Protein AF-A0A8X8ZNZ4-F1 (afdb_monomer_lite)

Organism: Salvia splendens (NCBI:txid180675)

Sequence (369 aa):
MDKVIDSALKVLMGQHDGSKLGGFNLRLACYLFEPFAKFLCVHLTRKNGFQNFLDKLLGPLLHLLHVLHSIPCDSGDEWKVTIPKWMEEVVAQGLFHPTHIEGFLSLQSSVRYRNSSDNFIKDGKLVNKSYHRHLFDEVEKIVATKNDLAVIGLGQLLHLFVCCVMKQNGISVGSGVPRGSNFSLTTHVSSTLHRSQTMALKVTPSSHNINKYLQTEGELGSALYNVCKTLRSINSVLLSLICDKLYLRTEDTSEGASQIFLRSVHAVLMSLSAKIETSSFGNNEKSNGEVLISLRTELICSINHLLNIEYEVIGDDLESLWMMIFSSATCCYSSMDMPSQPLLSSEILNLSCRLIDVYSDLRQIRDHT

InterPro domains:
  IPR052609 Ribosome Biogenesis Regulator [PTHR15682] (2-365)

Structure (mmCIF, N/CA/C/O backbone):
data_AF-A0A8X8ZNZ4-F1
#
_entry.id   AF-A0A8X8ZNZ4-F1
#
loop_
_atom_site.group_PDB
_atom_site.id
_atom_site.type_symbol
_atom_site.label_atom_id
_atom_site.label_alt_id
_atom_site.label_comp_id
_atom_site.label_asym_id
_atom_site.label_entity_id
_atom_site.label_seq_id
_atom_site.pdbx_PDB_ins_code
_atom_site.Cartn_x
_atom_site.Cartn_y
_atom_site.Cartn_z
_atom_site.occupancy
_atom_site.B_iso_or_equiv
_atom_site.auth_seq_id
_atom_site.auth_comp_id
_atom_site.auth_asym_id
_atom_site.auth_atom_id
_atom_site.pdbx_PDB_model_num
ATOM 1 N N . MET A 1 1 ? -4.739 20.975 15.164 1.00 87.00 1 MET A N 1
ATOM 2 C CA . MET A 1 1 ? -4.096 19.717 14.736 1.00 87.00 1 MET A CA 1
ATOM 3 C C . MET A 1 1 ? -3.733 19.720 13.267 1.00 87.00 1 MET A C 1
ATOM 5 O O . MET A 1 1 ? -2.552 19.606 13.007 1.00 87.00 1 MET A O 1
ATOM 9 N N . ASP A 1 2 ? -4.663 19.941 12.335 1.00 85.88 2 ASP A N 1
ATOM 10 C CA . ASP A 1 2 ? -4.357 20.032 10.890 1.00 85.88 2 ASP A CA 1
ATOM 11 C C . ASP A 1 2 ? -3.113 20.893 10.569 1.00 85.88 2 ASP A C 1
ATOM 13 O O . ASP A 1 2 ? -2.133 20.402 10.023 1.00 85.88 2 ASP A O 1
ATOM 17 N N . LYS A 1 3 ? -3.064 22.135 11.071 1.00 87.75 3 LYS A N 1
ATOM 18 C CA . LYS A 1 3 ? -1.889 23.017 10.913 1.00 87.75 3 LYS A CA 1
ATOM 19 C C . LYS A 1 3 ? -0.585 22.464 11.495 1.00 87.75 3 LYS A C 1
ATOM 21 O O . LYS A 1 3 ? 0.474 22.754 10.962 1.00 87.75 3 LYS A O 1
ATOM 26 N N . VAL A 1 4 ? -0.653 21.684 12.572 1.00 86.50 4 VAL A N 1
ATOM 27 C CA . VAL A 1 4 ? 0.527 21.067 13.203 1.00 86.50 4 VAL A CA 1
ATOM 28 C C . VAL A 1 4 ? 1.051 19.933 12.326 1.00 86.50 4 VAL A C 1
ATOM 30 O O . VAL A 1 4 ? 2.256 19.838 12.121 1.00 86.50 4 VAL A O 1
ATOM 33 N N . ILE A 1 5 ? 0.147 19.121 11.768 1.00 87.69 5 ILE A N 1
ATOM 34 C CA . ILE A 1 5 ? 0.471 18.044 10.824 1.00 87.69 5 ILE A CA 1
ATOM 35 C C . ILE A 1 5 ? 1.088 18.636 9.553 1.00 87.69 5 ILE A C 1
ATOM 37 O O . ILE A 1 5 ? 2.162 18.208 9.146 1.00 87.69 5 ILE A O 1
ATOM 41 N N . ASP A 1 6 ? 0.463 19.668 8.979 1.00 87.50 6 ASP A N 1
ATOM 42 C CA . ASP A 1 6 ? 0.974 20.383 7.802 1.00 87.50 6 ASP A CA 1
ATOM 43 C C . ASP A 1 6 ? 2.357 21.006 8.064 1.00 87.50 6 ASP A C 1
ATOM 45 O O . ASP A 1 6 ? 3.275 20.859 7.261 1.00 87.50 6 ASP A O 1
ATOM 49 N N . SER A 1 7 ? 2.559 21.647 9.221 1.00 85.31 7 SER A N 1
ATOM 50 C CA . SER A 1 7 ? 3.875 22.173 9.601 1.00 85.31 7 SER A CA 1
ATOM 51 C C . SER A 1 7 ? 4.928 21.077 9.776 1.00 85.31 7 SER A C 1
ATOM 53 O O . SER A 1 7 ? 6.057 21.270 9.333 1.00 85.31 7 SER A O 1
ATOM 55 N N . ALA A 1 8 ? 4.588 19.937 10.387 1.00 85.06 8 ALA A N 1
ATOM 56 C CA . ALA A 1 8 ? 5.511 18.812 10.536 1.00 85.06 8 ALA A CA 1
ATOM 57 C C . ALA A 1 8 ? 5.889 18.213 9.174 1.00 85.06 8 ALA A C 1
ATOM 59 O O . ALA A 1 8 ? 7.072 18.034 8.896 1.00 85.06 8 ALA A O 1
ATOM 60 N N . LEU A 1 9 ? 4.906 17.997 8.295 1.00 85.50 9 LEU A N 1
ATOM 61 C CA . LEU A 1 9 ? 5.117 17.529 6.923 1.00 85.50 9 LEU A CA 1
ATOM 62 C C . LEU A 1 9 ? 6.086 18.430 6.154 1.00 85.50 9 LEU A C 1
ATOM 64 O O . LEU A 1 9 ? 7.046 17.940 5.569 1.00 85.50 9 LEU A O 1
ATOM 68 N N . LYS A 1 10 ? 5.891 19.752 6.206 1.00 85.94 10 LYS A N 1
ATOM 69 C CA . LYS A 1 10 ? 6.779 20.714 5.532 1.00 85.94 10 LYS A CA 1
ATOM 70 C C . LYS A 1 10 ? 8.226 20.612 6.008 1.00 85.94 10 LYS A C 1
ATOM 72 O O . LYS A 1 10 ? 9.141 20.725 5.197 1.00 85.94 10 LYS A O 1
ATOM 77 N N . VAL A 1 11 ? 8.441 20.389 7.306 1.00 84.00 11 VAL A N 1
ATOM 78 C CA . VAL A 1 11 ? 9.792 20.191 7.851 1.00 84.00 11 VAL A CA 1
ATOM 79 C C . VAL A 1 11 ? 10.387 18.873 7.362 1.00 84.00 11 VAL A C 1
ATOM 81 O O . VAL A 1 11 ? 11.502 18.879 6.858 1.00 84.00 11 VAL A O 1
ATOM 84 N N . LEU A 1 12 ? 9.640 17.768 7.454 1.00 80.50 12 LEU A N 1
ATOM 85 C CA . LEU A 1 12 ? 10.118 16.432 7.073 1.00 80.50 12 LEU A CA 1
ATOM 86 C C . LEU A 1 12 ? 10.389 16.286 5.573 1.00 80.50 12 LEU A C 1
ATOM 88 O O . LEU A 1 12 ? 11.249 15.511 5.176 1.00 80.50 12 LEU A O 1
ATOM 92 N N . MET A 1 13 ? 9.681 17.044 4.739 1.00 81.94 13 MET A N 1
ATOM 93 C CA . MET A 1 13 ? 9.893 17.082 3.291 1.00 81.94 13 MET A CA 1
ATOM 94 C C . MET A 1 13 ? 10.993 18.071 2.864 1.00 81.94 13 MET A C 1
ATOM 96 O O . MET A 1 13 ? 11.078 18.418 1.687 1.00 81.94 13 MET A O 1
ATOM 100 N N . GLY A 1 14 ? 11.801 18.576 3.802 1.00 71.69 14 GLY A N 1
ATOM 101 C CA . GLY A 1 14 ? 12.945 19.444 3.509 1.00 71.69 14 GLY A CA 1
ATOM 102 C C . GLY A 1 14 ? 12.590 20.884 3.121 1.00 71.69 14 GLY A C 1
ATOM 103 O O . GLY A 1 14 ? 13.474 21.653 2.754 1.00 71.69 14 GLY A O 1
ATOM 104 N N . GLN A 1 15 ? 11.325 21.319 3.234 1.00 61.97 15 GLN A N 1
ATOM 105 C CA . GLN A 1 15 ? 10.938 22.703 2.895 1.00 61.97 15 GLN A CA 1
ATOM 106 C C . GLN A 1 15 ? 11.436 23.737 3.923 1.00 61.97 15 GLN A C 1
ATOM 108 O O . GLN A 1 15 ? 11.407 24.939 3.662 1.00 61.97 15 GLN A O 1
ATOM 113 N N . HIS A 1 16 ? 11.900 23.283 5.092 1.00 57.53 16 HIS A N 1
ATOM 114 C CA . HIS A 1 16 ? 12.418 24.124 6.179 1.00 57.53 16 HIS A CA 1
ATOM 115 C C . HIS A 1 16 ? 13.727 23.591 6.789 1.00 57.53 16 HIS A C 1
ATOM 117 O O . HIS A 1 16 ? 14.026 23.876 7.959 1.00 57.53 16 HIS A O 1
ATOM 123 N N . ASP A 1 17 ? 14.485 22.812 6.012 1.00 53.44 17 ASP A N 1
ATOM 124 C CA . ASP A 1 17 ? 15.638 22.058 6.501 1.00 53.44 17 ASP A CA 1
ATOM 125 C C . ASP A 1 17 ? 16.719 22.962 7.126 1.00 53.44 17 ASP A C 1
ATOM 127 O O . ASP A 1 17 ? 17.027 24.046 6.629 1.00 53.44 17 ASP A O 1
ATOM 131 N N . GLY A 1 18 ? 17.259 22.547 8.276 1.00 59.72 18 GLY A N 1
ATOM 132 C CA . GLY A 1 18 ? 18.361 23.234 8.970 1.00 59.72 18 GLY A CA 1
ATOM 133 C C . GLY A 1 18 ? 18.013 24.501 9.773 1.00 59.72 18 GLY A C 1
ATOM 134 O O . GLY A 1 18 ? 18.890 25.073 10.424 1.00 59.72 18 GLY A O 1
ATOM 135 N N . SER A 1 19 ? 16.754 24.953 9.794 1.00 64.12 19 SER A N 1
ATOM 136 C CA . SER A 1 19 ? 16.352 26.128 10.586 1.00 64.12 19 SER A CA 1
ATOM 137 C C . SER A 1 19 ? 15.983 25.762 12.035 1.00 64.12 19 SER A C 1
ATOM 139 O O . SER A 1 19 ? 15.321 24.756 12.292 1.00 64.12 19 SER A O 1
ATOM 141 N N . LYS A 1 20 ? 16.318 26.621 13.016 1.00 73.06 20 LYS A N 1
ATOM 142 C CA . LYS A 1 20 ? 15.842 26.488 14.418 1.00 73.06 20 LYS A CA 1
ATOM 143 C C . LYS A 1 20 ? 14.311 26.339 14.507 1.00 73.06 20 LYS A C 1
ATOM 145 O O . LYS A 1 20 ? 13.803 25.713 15.435 1.00 73.06 20 LYS A O 1
ATOM 150 N N . LEU A 1 21 ? 13.594 26.894 13.527 1.00 78.50 21 LEU A N 1
ATOM 151 C CA . LEU A 1 21 ? 12.144 26.805 13.380 1.00 78.50 21 LEU A CA 1
ATOM 152 C C . LEU A 1 21 ? 11.670 25.384 13.025 1.00 78.50 21 LEU A C 1
ATOM 154 O O . LEU A 1 21 ? 10.679 24.924 13.585 1.00 78.50 21 LEU A O 1
ATOM 158 N N . GLY A 1 22 ? 12.392 24.664 12.160 1.00 80.19 22 GLY A N 1
ATOM 159 C CA . GLY A 1 22 ? 12.073 23.276 11.813 1.00 80.19 22 GLY A CA 1
ATOM 160 C C . GLY A 1 22 ? 12.147 22.344 13.025 1.00 80.19 22 GLY A C 1
ATOM 161 O O . GLY A 1 22 ? 11.191 21.628 13.325 1.00 80.19 22 GLY A O 1
ATOM 162 N N . GLY A 1 23 ? 13.230 22.445 13.804 1.00 79.69 23 GLY A N 1
ATOM 163 C CA . GLY A 1 23 ? 13.381 21.687 15.050 1.00 79.69 23 GLY A CA 1
ATOM 164 C C . GLY A 1 23 ? 12.320 22.029 16.106 1.00 79.69 23 GLY A C 1
ATOM 165 O O . GLY A 1 23 ? 11.864 21.144 16.830 1.00 79.69 23 GLY A O 1
ATOM 166 N N . PHE A 1 24 ? 11.883 23.292 16.180 1.00 82.69 24 PHE A N 1
ATOM 167 C CA . PHE A 1 24 ? 10.774 23.698 17.049 1.00 82.69 24 PHE A CA 1
ATOM 168 C C . PHE A 1 24 ? 9.444 23.061 16.621 1.00 82.69 24 PHE A C 1
ATOM 170 O O . PHE A 1 24 ? 8.734 22.521 17.467 1.00 82.69 24 PHE A O 1
ATOM 177 N N . ASN A 1 25 ? 9.127 23.066 15.323 1.00 84.12 25 ASN A N 1
ATOM 178 C CA . ASN A 1 25 ? 7.882 22.503 14.797 1.00 84.12 25 ASN A CA 1
ATOM 179 C C . ASN A 1 25 ? 7.769 20.992 15.042 1.00 84.12 25 ASN A C 1
ATOM 181 O O . ASN A 1 25 ? 6.702 20.526 15.440 1.00 84.12 25 ASN A O 1
ATOM 185 N N . LEU A 1 26 ? 8.858 20.232 14.870 1.00 84.06 26 LEU A N 1
ATOM 186 C CA . LEU A 1 26 ? 8.859 18.793 15.169 1.00 84.06 26 LEU A CA 1
ATOM 187 C C . LEU A 1 26 ? 8.648 18.523 16.662 1.00 84.06 26 LEU A C 1
ATOM 189 O O . LEU A 1 26 ? 7.835 17.676 17.020 1.00 84.06 26 LEU A O 1
ATOM 193 N N . ARG A 1 27 ? 9.295 19.291 17.551 1.00 84.62 27 ARG A N 1
ATOM 194 C CA . ARG A 1 27 ? 9.053 19.174 19.001 1.00 84.62 27 ARG A CA 1
ATOM 195 C C . ARG A 1 27 ? 7.623 19.542 19.374 1.00 84.62 27 ARG A C 1
ATOM 197 O O . ARG A 1 27 ? 7.013 18.854 20.185 1.00 84.62 27 ARG A O 1
ATOM 204 N N . LEU A 1 28 ? 7.078 20.606 18.786 1.00 85.56 28 LEU A N 1
ATOM 205 C CA . LEU A 1 28 ? 5.685 20.992 18.994 1.00 85.56 28 LEU A CA 1
ATOM 206 C C . LEU A 1 28 ? 4.740 19.862 18.567 1.00 85.56 28 LEU A C 1
ATOM 208 O O . LEU A 1 28 ? 3.795 19.556 19.290 1.00 85.56 28 LEU A O 1
ATOM 212 N N . ALA A 1 29 ? 5.020 19.208 17.438 1.00 86.88 29 ALA A N 1
ATOM 213 C CA . ALA A 1 29 ? 4.271 18.039 16.997 1.00 86.88 29 ALA A CA 1
ATOM 214 C C . ALA A 1 29 ? 4.361 16.887 18.017 1.00 86.88 29 ALA A C 1
ATOM 216 O O . ALA A 1 29 ? 3.314 16.381 18.425 1.00 86.88 29 ALA A O 1
ATOM 217 N N . CYS A 1 30 ? 5.561 16.550 18.521 1.00 83.81 30 CYS A N 1
ATOM 218 C CA . CYS A 1 30 ? 5.736 15.557 19.595 1.00 83.81 30 CYS A CA 1
ATOM 219 C C . CYS A 1 30 ? 4.840 15.854 20.806 1.00 83.81 30 CYS A C 1
ATOM 221 O O . CYS A 1 30 ? 4.136 14.969 21.287 1.00 83.81 30 CYS A O 1
ATOM 223 N N . TYR A 1 31 ? 4.841 17.104 21.281 1.00 86.94 31 TYR A N 1
ATOM 224 C CA . TYR A 1 31 ? 4.087 17.500 22.472 1.00 86.94 31 TYR A CA 1
ATOM 225 C C . TYR A 1 31 ? 2.574 17.548 22.263 1.00 86.94 31 TYR A C 1
ATOM 227 O O . TYR A 1 31 ? 1.835 17.467 23.240 1.00 86.94 31 TYR A O 1
ATOM 235 N N . LEU A 1 32 ? 2.096 17.709 21.027 1.00 91.44 32 LEU A N 1
ATOM 236 C CA . LEU A 1 32 ? 0.667 17.835 20.739 1.00 91.44 32 LEU A CA 1
ATOM 237 C C . LEU A 1 32 ? 0.006 16.514 20.345 1.00 91.44 32 LEU A C 1
ATOM 239 O O . LEU A 1 32 ? -1.188 16.357 20.605 1.00 91.44 32 LEU A O 1
ATOM 243 N N . PHE A 1 33 ? 0.739 15.560 19.762 1.00 91.31 33 PHE A N 1
ATOM 244 C CA . PHE A 1 33 ? 0.143 14.281 19.367 1.00 91.31 33 PHE A CA 1
ATOM 245 C C . PHE A 1 33 ? -0.305 13.441 20.564 1.00 91.31 33 PHE A C 1
ATOM 247 O O . PHE A 1 33 ? -1.423 12.931 20.544 1.00 91.31 33 PHE A O 1
ATOM 254 N N . GLU A 1 34 ? 0.486 13.361 21.636 1.00 90.62 34 GLU A N 1
ATOM 255 C CA . GLU A 1 34 ? 0.102 12.592 22.828 1.00 90.62 34 GLU A CA 1
ATOM 256 C C . GLU A 1 34 ? -1.182 13.125 23.504 1.00 90.62 34 GLU A C 1
ATOM 258 O O . GLU A 1 34 ? -2.128 12.349 23.685 1.00 90.62 34 GLU A O 1
ATOM 263 N N . PRO A 1 35 ? -1.294 14.421 23.865 1.00 91.19 35 PRO A N 1
ATOM 264 C CA . PRO A 1 35 ? -2.531 14.959 24.428 1.00 91.19 35 PRO A CA 1
ATOM 265 C C . PRO A 1 35 ? -3.717 14.820 23.476 1.00 91.19 35 PRO A C 1
ATOM 267 O O . PRO A 1 35 ? -4.840 14.595 23.927 1.00 91.19 35 PRO A O 1
ATOM 270 N N . PHE A 1 36 ? -3.484 14.932 22.165 1.00 92.06 36 PHE A N 1
ATOM 271 C CA . PHE A 1 36 ? -4.541 14.777 21.175 1.00 92.06 36 PHE A CA 1
ATOM 272 C C . PHE A 1 36 ? -5.047 13.334 21.084 1.00 92.06 36 PHE A C 1
ATOM 274 O O . PHE A 1 36 ? -6.258 13.125 21.072 1.00 92.06 36 PHE A O 1
ATOM 281 N N . ALA A 1 37 ? -4.163 12.336 21.112 1.00 90.06 37 ALA A N 1
ATOM 282 C CA . ALA A 1 37 ? -4.555 10.930 21.183 1.00 90.06 37 ALA A CA 1
ATOM 283 C C . ALA A 1 37 ? -5.404 10.642 22.433 1.00 90.06 37 ALA A C 1
ATOM 285 O O . ALA A 1 37 ? -6.482 10.050 22.338 1.00 90.06 37 ALA A O 1
ATOM 286 N N . LYS A 1 38 ? -4.973 11.146 23.600 1.00 89.56 38 LYS A N 1
ATOM 287 C CA . LYS A 1 38 ? -5.737 11.038 24.856 1.00 89.56 38 LYS A CA 1
ATOM 288 C C . LYS A 1 38 ? -7.101 11.724 24.756 1.00 89.56 38 LYS A C 1
ATOM 290 O O . LYS A 1 38 ? -8.096 11.181 25.227 1.00 89.56 38 LYS A O 1
ATOM 295 N N . PHE A 1 39 ? -7.169 12.890 24.113 1.00 89.62 39 PHE A N 1
ATOM 296 C CA . PHE A 1 39 ? -8.429 13.585 23.849 1.00 89.62 39 PHE A CA 1
ATOM 297 C C . PHE A 1 39 ? -9.372 12.742 22.976 1.00 89.62 39 PHE A C 1
ATOM 299 O O . PHE A 1 39 ? -10.556 12.630 23.299 1.00 89.62 39 PHE A O 1
ATOM 306 N N . LEU A 1 40 ? -8.869 12.130 21.898 1.00 87.50 40 LEU A N 1
ATOM 307 C CA . LEU A 1 40 ? -9.672 11.291 21.000 1.00 87.50 40 LEU A CA 1
ATOM 308 C C . LEU A 1 40 ? -10.241 10.069 21.726 1.00 87.50 40 LEU A C 1
ATOM 310 O O . LEU A 1 40 ? -11.437 9.811 21.605 1.00 87.50 40 LEU A O 1
ATOM 314 N N . CYS A 1 41 ? -9.430 9.407 22.555 1.00 84.12 41 CYS A N 1
ATOM 315 C CA . CYS A 1 41 ? -9.850 8.268 23.377 1.00 84.12 41 CYS A CA 1
ATOM 316 C C . CYS A 1 41 ? -11.096 8.576 24.237 1.00 84.12 41 CYS A C 1
ATOM 318 O O . CYS A 1 41 ? -11.968 7.731 24.410 1.00 84.12 41 CYS A O 1
ATOM 320 N N . VAL A 1 42 ? -11.240 9.812 24.733 1.00 82.38 42 VAL A N 1
ATOM 321 C CA . VAL A 1 42 ? -12.364 10.195 25.610 1.00 82.38 42 VAL A CA 1
ATOM 322 C C . VAL A 1 42 ? -13.526 10.847 24.849 1.00 82.38 42 VAL A C 1
ATOM 324 O O . VAL A 1 42 ? -14.676 10.797 25.293 1.00 82.38 42 VAL A O 1
ATOM 327 N N . HIS A 1 43 ? -13.261 11.518 23.726 1.00 76.81 43 HIS A N 1
ATOM 328 C CA . HIS A 1 43 ? -14.212 12.468 23.137 1.00 76.81 43 HIS A CA 1
ATOM 329 C C . HIS A 1 43 ? -14.651 12.170 21.703 1.00 76.81 43 HIS A C 1
ATOM 331 O O . HIS A 1 43 ? -15.531 12.875 21.201 1.00 76.81 43 HIS A O 1
ATOM 337 N N . LEU A 1 44 ? -14.113 11.137 21.048 1.00 72.69 44 LEU A N 1
ATOM 338 C CA . LEU A 1 44 ? -14.458 10.832 19.655 1.00 72.69 44 LEU A CA 1
ATOM 339 C C . LEU A 1 44 ? -15.935 10.445 19.466 1.00 72.69 44 LEU A C 1
ATOM 341 O O . LEU A 1 44 ? -16.530 10.747 18.432 1.00 72.69 44 LEU A O 1
ATOM 345 N N . THR A 1 45 ? -16.552 9.847 20.486 1.00 67.50 45 THR A N 1
ATOM 346 C CA . THR A 1 45 ? -17.962 9.418 20.482 1.00 67.50 45 THR A CA 1
ATOM 347 C C . THR A 1 45 ? -18.962 10.577 20.600 1.00 67.50 45 THR A C 1
ATOM 349 O O . THR A 1 45 ? -20.175 10.365 20.535 1.00 67.50 45 THR A O 1
ATOM 352 N N . ARG A 1 46 ? -18.490 11.825 20.747 1.00 73.06 46 ARG A N 1
ATOM 353 C CA . ARG A 1 46 ? -19.348 13.019 20.723 1.00 73.06 46 ARG A CA 1
ATOM 354 C C . ARG A 1 46 ? -19.878 13.281 19.311 1.00 73.06 46 ARG A C 1
ATOM 356 O O . ARG A 1 46 ? -19.248 12.944 18.310 1.00 73.06 46 ARG A O 1
ATOM 363 N N . LYS A 1 47 ? -21.044 13.931 19.223 1.00 72.06 47 LYS A N 1
ATOM 364 C CA . LYS A 1 47 ? -21.730 14.228 17.954 1.00 72.06 47 LYS A CA 1
ATOM 365 C C . LYS A 1 47 ? -20.771 14.889 16.950 1.00 72.06 47 LYS A C 1
ATOM 367 O O . LYS A 1 47 ? -20.186 15.927 17.245 1.00 72.06 47 LYS A O 1
ATOM 372 N N . ASN A 1 48 ? -20.639 14.283 15.769 1.00 76.81 48 ASN A N 1
ATOM 373 C CA . ASN A 1 48 ? -19.760 14.688 14.661 1.00 76.81 48 ASN A CA 1
ATOM 374 C C . ASN A 1 48 ? -18.243 14.563 14.913 1.00 76.81 48 ASN A C 1
ATOM 376 O O . ASN A 1 48 ? -17.476 14.976 14.047 1.00 76.81 48 ASN A O 1
ATOM 380 N N . GLY A 1 49 ? -17.780 14.029 16.050 1.00 81.56 49 GLY A N 1
ATOM 381 C CA . GLY A 1 49 ? -16.348 13.911 16.358 1.00 81.56 49 GLY A CA 1
ATOM 382 C C . GLY A 1 49 ? -15.602 13.072 15.321 1.00 81.56 49 GLY A C 1
ATOM 383 O O . GLY A 1 49 ? -14.650 13.547 14.706 1.00 81.56 49 GLY A O 1
ATOM 384 N N . PHE A 1 50 ? -16.114 11.872 15.057 1.00 84.62 50 PHE A N 1
ATOM 385 C CA . PHE A 1 50 ? -15.558 10.968 14.055 1.00 84.62 50 PHE A CA 1
ATOM 386 C C . PHE A 1 50 ? -15.608 11.520 12.623 1.00 84.62 50 PHE A C 1
ATOM 388 O O . PHE A 1 50 ? -14.592 11.536 11.939 1.00 84.62 50 PHE A O 1
ATOM 395 N N . GLN A 1 51 ? -16.754 12.051 12.184 1.00 85.06 51 GLN A N 1
ATOM 396 C CA . GLN A 1 51 ? -16.869 12.625 10.838 1.00 85.06 51 GLN A CA 1
ATOM 397 C C . GLN A 1 51 ? -15.891 13.793 10.639 1.00 85.06 51 GLN A C 1
ATOM 399 O O . GLN A 1 51 ? -15.200 13.858 9.631 1.00 85.06 51 GLN A O 1
ATOM 404 N N . ASN A 1 52 ? -15.761 14.679 11.635 1.00 86.62 52 ASN A N 1
ATOM 405 C CA . ASN A 1 52 ? -14.781 15.764 11.584 1.00 86.62 52 ASN A CA 1
ATOM 406 C C . ASN A 1 52 ? -13.336 15.252 11.545 1.00 86.62 52 ASN A C 1
ATOM 408 O O . ASN A 1 52 ? -12.495 15.899 10.926 1.00 86.62 52 ASN A O 1
ATOM 412 N N . PHE A 1 53 ? -13.037 14.142 12.229 1.00 89.62 53 PHE A N 1
ATOM 413 C CA . PHE A 1 53 ? -11.722 13.510 12.167 1.00 89.62 53 PHE A CA 1
ATOM 414 C C . PHE A 1 53 ? -11.434 13.006 10.749 1.00 89.62 53 PHE A C 1
ATOM 416 O O . PHE A 1 53 ? -10.394 13.347 10.188 1.00 89.62 53 PHE A O 1
ATOM 423 N N . LEU A 1 54 ? -12.373 12.271 10.148 1.00 88.50 54 LEU A N 1
ATOM 424 C CA . LEU A 1 54 ? -12.251 11.777 8.777 1.00 88.50 54 LEU A CA 1
ATOM 425 C C . LEU A 1 54 ? -12.048 12.919 7.778 1.00 88.50 54 LEU A C 1
ATOM 427 O O . LEU A 1 54 ? -11.010 12.980 7.124 1.00 88.50 54 LEU A O 1
ATOM 431 N N . ASP A 1 55 ? -12.988 13.865 7.741 1.00 87.25 55 ASP A N 1
ATOM 432 C CA . ASP A 1 55 ? -13.038 14.918 6.721 1.00 87.25 55 ASP A CA 1
ATOM 433 C C . ASP A 1 55 ? -11.823 15.850 6.742 1.00 87.25 55 ASP A C 1
ATOM 435 O O . ASP A 1 55 ? -11.474 16.442 5.721 1.00 87.25 55 ASP A O 1
ATOM 439 N N . LYS A 1 56 ? -11.221 16.056 7.921 1.00 88.12 56 LYS A N 1
ATOM 440 C CA . LYS A 1 56 ? -10.202 17.097 8.125 1.00 88.12 56 LYS A CA 1
ATOM 441 C C . LYS A 1 56 ? -8.813 16.553 8.400 1.00 88.12 56 LYS A C 1
ATOM 443 O O . LYS A 1 56 ? -7.852 17.279 8.179 1.00 88.12 56 LYS A O 1
ATOM 448 N N . LEU A 1 57 ? -8.693 15.345 8.951 1.00 90.62 57 LEU A N 1
ATOM 449 C CA . LEU A 1 57 ? -7.418 14.847 9.469 1.00 90.62 57 LEU A CA 1
ATOM 450 C C . LEU A 1 57 ? -6.959 13.550 8.811 1.00 90.62 57 LEU A C 1
ATOM 452 O O . LEU A 1 57 ? -5.751 13.352 8.746 1.00 90.62 57 LEU A O 1
ATOM 456 N N . LEU A 1 58 ? -7.851 12.697 8.290 1.00 90.06 58 LEU A N 1
ATOM 457 C CA . LEU A 1 58 ? -7.443 11.387 7.768 1.00 90.06 58 LEU A CA 1
ATOM 458 C C . LEU A 1 58 ? -6.388 11.501 6.660 1.00 90.06 58 LEU A C 1
ATOM 460 O O . LEU A 1 58 ? -5.308 10.936 6.792 1.00 90.06 58 LEU A O 1
ATOM 464 N N . GLY A 1 59 ? -6.659 12.273 5.605 1.00 88.56 59 GLY A N 1
ATOM 465 C CA . GLY A 1 59 ? -5.710 12.459 4.500 1.00 88.56 59 GLY A CA 1
ATOM 466 C C . GLY A 1 59 ? -4.333 12.975 4.955 1.00 88.56 59 GLY A C 1
ATOM 467 O O . GLY A 1 59 ? -3.325 12.324 4.674 1.00 88.56 59 GLY A O 1
ATOM 468 N N . PRO A 1 60 ? -4.261 14.105 5.689 1.00 89.56 60 PRO A N 1
ATOM 469 C CA . PRO A 1 60 ? -3.002 14.617 6.233 1.00 89.56 60 PRO A CA 1
ATOM 470 C C . PRO A 1 60 ? -2.265 13.630 7.149 1.00 89.56 60 PRO A C 1
ATOM 472 O O . PRO A 1 60 ? -1.040 13.537 7.082 1.00 89.56 60 PRO A O 1
ATOM 475 N N . LEU A 1 61 ? -2.991 12.880 7.987 1.00 90.88 61 LEU A N 1
ATOM 476 C CA . LEU A 1 61 ? -2.398 11.884 8.881 1.00 90.88 61 LEU A CA 1
ATOM 477 C C . LEU A 1 61 ? -1.798 10.711 8.102 1.00 90.88 61 LEU A C 1
ATOM 479 O O . LEU A 1 61 ? -0.686 10.309 8.420 1.00 90.88 61 LEU A O 1
ATOM 483 N N . LEU A 1 62 ? -2.486 10.201 7.074 1.00 88.69 62 LEU A N 1
ATOM 484 C CA . LEU A 1 62 ? -1.968 9.124 6.220 1.00 88.69 62 LEU A CA 1
ATOM 485 C C . LEU A 1 62 ? -0.704 9.551 5.471 1.00 88.69 62 LEU A C 1
ATOM 487 O O . LEU A 1 62 ? 0.247 8.781 5.379 1.00 88.69 62 LEU A O 1
ATOM 491 N N . HIS A 1 63 ? -0.666 10.792 4.986 1.00 88.12 63 HIS A N 1
ATOM 492 C CA . HIS A 1 63 ? 0.535 11.340 4.365 1.00 88.12 63 HIS A CA 1
ATOM 493 C C . HIS A 1 63 ? 1.692 11.433 5.374 1.00 88.12 63 HIS A C 1
ATOM 495 O O . HIS A 1 63 ? 2.797 10.971 5.096 1.00 88.12 63 HIS A O 1
ATOM 501 N N . LEU A 1 64 ? 1.449 11.987 6.564 1.00 88.06 64 LEU A N 1
ATOM 502 C CA . LEU A 1 64 ? 2.492 12.104 7.585 1.00 88.06 64 LEU A CA 1
ATOM 503 C C . LEU A 1 64 ? 2.995 10.734 8.052 1.00 88.06 64 LEU A C 1
ATOM 505 O O . LEU A 1 64 ? 4.199 10.559 8.221 1.00 88.06 64 LEU A O 1
ATOM 509 N N . LEU A 1 65 ? 2.098 9.760 8.204 1.00 86.44 65 LEU A N 1
ATOM 510 C CA . LEU A 1 65 ? 2.453 8.381 8.524 1.00 86.44 65 LEU A CA 1
ATOM 511 C C . LEU A 1 65 ? 3.352 7.788 7.430 1.00 86.44 65 LEU A C 1
ATOM 513 O O . LEU A 1 65 ? 4.417 7.254 7.734 1.00 86.44 65 LEU A O 1
ATOM 517 N N . HIS A 1 66 ? 3.006 7.980 6.154 1.00 84.38 66 HIS A N 1
ATOM 518 C CA . HIS A 1 66 ? 3.844 7.524 5.048 1.00 84.38 66 HIS A CA 1
ATOM 519 C C . HIS A 1 66 ? 5.266 8.087 5.146 1.00 84.38 66 HIS A C 1
ATOM 521 O O . HIS A 1 66 ? 6.222 7.314 5.202 1.00 84.38 66 HIS A O 1
ATOM 527 N N . VAL A 1 67 ? 5.391 9.413 5.257 1.00 85.50 67 VAL A N 1
ATOM 528 C CA . VAL A 1 67 ? 6.688 10.103 5.330 1.00 85.50 67 VAL A CA 1
ATOM 529 C C . VAL A 1 67 ? 7.521 9.608 6.510 1.00 85.50 67 VAL A C 1
ATOM 531 O O . VAL A 1 67 ? 8.703 9.322 6.347 1.00 85.50 67 VAL A O 1
ATOM 534 N N . LEU A 1 68 ? 6.915 9.468 7.689 1.00 83.62 68 LEU A N 1
ATOM 535 C CA . LEU A 1 68 ? 7.621 9.066 8.905 1.00 83.62 68 LEU A CA 1
ATOM 536 C C . LEU A 1 68 ? 8.218 7.658 8.819 1.00 83.62 68 LEU A C 1
ATOM 538 O O . LEU A 1 68 ? 9.357 7.463 9.229 1.00 83.62 68 LEU A O 1
ATOM 542 N N . HIS A 1 69 ? 7.486 6.693 8.262 1.00 78.62 69 HIS A N 1
ATOM 543 C CA . HIS A 1 69 ? 7.994 5.325 8.102 1.00 78.62 69 HIS A CA 1
ATOM 544 C C . HIS A 1 69 ? 8.951 5.163 6.913 1.00 78.62 69 HIS A C 1
ATOM 546 O O . HIS A 1 69 ? 9.611 4.133 6.806 1.00 78.62 69 HIS A O 1
ATOM 552 N N . SER A 1 70 ? 9.034 6.144 6.009 1.00 77.25 70 SER A N 1
ATOM 553 C CA . SER A 1 70 ? 10.035 6.155 4.934 1.00 77.25 70 SER A CA 1
ATOM 554 C C . SER A 1 70 ? 11.398 6.691 5.384 1.00 77.25 70 SER A C 1
ATOM 556 O O . SER A 1 70 ? 12.375 6.540 4.654 1.00 77.25 70 SER A O 1
ATOM 558 N N . ILE A 1 71 ? 11.487 7.312 6.564 1.00 76.75 71 ILE A N 1
ATOM 559 C CA . ILE A 1 71 ? 12.741 7.849 7.101 1.00 76.75 71 ILE A CA 1
ATOM 560 C C . ILE A 1 71 ? 13.492 6.737 7.855 1.00 76.75 71 ILE A C 1
ATOM 562 O O . ILE A 1 71 ? 12.936 6.164 8.795 1.00 76.75 71 ILE A O 1
ATOM 566 N N . PRO A 1 72 ? 14.764 6.448 7.514 1.00 66.31 72 PRO A N 1
ATOM 567 C CA . PRO A 1 72 ? 15.581 5.498 8.261 1.00 66.31 72 PRO A CA 1
ATOM 568 C C . PRO A 1 72 ? 15.735 5.907 9.731 1.00 66.31 72 PRO A C 1
ATOM 570 O O . PRO A 1 72 ? 16.017 7.068 10.064 1.00 66.31 72 PRO A O 1
ATOM 573 N N . CYS A 1 73 ? 15.559 4.934 10.625 1.00 62.16 73 CYS A N 1
ATOM 574 C CA . CYS A 1 73 ? 15.732 5.127 12.058 1.00 62.16 73 CYS A CA 1
ATOM 575 C C . CYS A 1 73 ? 17.226 5.156 12.417 1.00 62.16 73 CYS A C 1
ATOM 577 O O . CYS A 1 73 ? 17.779 4.170 12.897 1.00 62.16 73 CYS A O 1
ATOM 579 N N . ASP A 1 74 ? 17.877 6.296 12.202 1.00 63.03 74 ASP A N 1
ATOM 580 C CA . ASP A 1 74 ? 19.238 6.515 12.698 1.00 63.03 74 ASP A CA 1
ATOM 581 C C . ASP A 1 74 ? 19.208 6.901 14.180 1.00 63.03 74 ASP A C 1
ATOM 583 O O . ASP A 1 74 ? 18.361 7.683 14.619 1.00 63.03 74 ASP A O 1
ATOM 587 N N . SER A 1 75 ? 20.165 6.382 14.948 1.00 52.31 75 SER A N 1
ATOM 588 C CA . SER A 1 75 ? 20.219 6.401 16.418 1.00 52.31 75 SER A CA 1
ATOM 589 C C . SER A 1 75 ? 20.411 7.778 17.086 1.00 52.31 75 SER A C 1
ATOM 591 O O . SER A 1 75 ? 20.732 7.837 18.271 1.00 52.31 75 SER A O 1
ATOM 593 N N . GLY A 1 76 ? 20.212 8.889 16.370 1.00 60.16 76 GLY A N 1
ATOM 594 C CA . GLY A 1 76 ? 20.487 10.244 16.868 1.00 60.16 76 GLY A CA 1
ATOM 595 C C . GLY A 1 76 ? 19.273 11.054 17.336 1.00 60.16 76 GLY A C 1
ATOM 596 O O . GLY A 1 76 ? 19.423 11.917 18.197 1.00 60.16 76 GLY A O 1
ATOM 597 N N . ASP A 1 77 ? 18.076 10.788 16.806 1.00 69.56 77 ASP A N 1
ATOM 598 C CA . ASP A 1 77 ? 16.936 11.706 16.927 1.00 69.56 77 ASP A CA 1
ATOM 599 C C . ASP A 1 77 ? 15.732 11.072 17.641 1.00 69.56 77 ASP A C 1
ATOM 601 O O . ASP A 1 77 ? 14.967 10.309 17.054 1.00 69.56 77 ASP A O 1
ATOM 605 N N . GLU A 1 78 ? 15.493 11.453 18.899 1.00 74.62 78 GLU A N 1
ATOM 606 C CA . GLU A 1 78 ? 14.375 10.956 19.728 1.00 74.62 78 GLU A CA 1
ATOM 607 C C . GLU A 1 78 ? 12.991 11.140 19.067 1.00 74.62 78 GLU A C 1
ATOM 609 O O . GLU A 1 78 ? 12.076 10.327 19.248 1.00 74.62 78 GLU A O 1
ATOM 614 N N . TRP A 1 79 ? 12.826 12.187 18.251 1.00 77.62 79 TRP A N 1
ATOM 615 C CA . TRP A 1 79 ? 11.577 12.454 17.536 1.00 77.62 79 TRP A CA 1
ATOM 616 C C . TRP A 1 79 ? 11.276 11.404 16.455 1.00 77.62 79 TRP A C 1
ATOM 618 O O . TRP A 1 79 ? 10.098 11.142 16.207 1.00 77.62 79 TRP A O 1
ATOM 628 N N . LYS A 1 80 ? 12.298 10.755 15.869 1.00 76.38 80 LYS A N 1
ATOM 629 C CA . LYS A 1 80 ? 12.122 9.690 14.864 1.00 76.38 80 LYS A CA 1
ATOM 630 C C . LYS A 1 80 ? 11.442 8.453 15.443 1.00 76.38 80 LYS A C 1
ATOM 632 O O . LYS A 1 80 ? 10.820 7.709 14.703 1.00 76.38 80 LYS A O 1
ATOM 637 N N . VAL A 1 81 ? 11.516 8.250 16.759 1.00 79.88 81 VAL A N 1
ATOM 638 C CA . VAL A 1 81 ? 10.808 7.164 17.460 1.00 79.88 81 VAL A CA 1
ATOM 639 C C . VAL A 1 81 ? 9.502 7.671 18.073 1.00 79.88 81 VAL A C 1
ATOM 641 O O . VAL A 1 81 ? 8.470 7.003 18.028 1.00 79.88 81 VAL A O 1
ATOM 644 N N . THR A 1 82 ? 9.529 8.880 18.635 1.00 83.69 82 THR A N 1
ATOM 645 C CA . THR A 1 82 ? 8.409 9.425 19.412 1.00 83.69 82 THR A CA 1
ATOM 646 C C . THR A 1 82 ? 7.245 9.880 18.535 1.00 83.69 82 THR A C 1
ATOM 648 O O . THR A 1 82 ? 6.092 9.602 18.867 1.00 83.69 82 THR A O 1
ATOM 651 N N . ILE A 1 83 ? 7.515 10.563 17.414 1.00 85.00 83 ILE A N 1
ATOM 652 C CA . ILE A 1 83 ? 6.453 11.062 16.529 1.00 85.00 83 ILE A CA 1
ATOM 653 C C . ILE A 1 83 ? 5.675 9.908 15.889 1.00 85.00 83 ILE A C 1
ATOM 655 O O . ILE A 1 83 ? 4.451 9.941 16.016 1.00 85.00 83 ILE A O 1
ATOM 659 N N . PRO A 1 84 ? 6.305 8.892 15.255 1.00 86.62 84 PRO A N 1
ATOM 660 C CA . PRO A 1 84 ? 5.555 7.792 14.649 1.00 86.62 84 PRO A CA 1
ATOM 661 C C . PRO A 1 84 ? 4.662 7.088 15.665 1.00 86.62 84 PRO A C 1
ATOM 663 O O . PRO A 1 84 ? 3.464 6.973 15.436 1.00 86.62 84 PRO A O 1
ATOM 666 N N . LYS A 1 85 ? 5.195 6.759 16.848 1.00 88.50 85 LYS A N 1
ATOM 667 C CA . LYS A 1 85 ? 4.429 6.123 17.927 1.00 88.50 85 LYS A CA 1
ATOM 668 C C . LYS A 1 85 ? 3.154 6.894 18.283 1.00 88.50 85 LYS A C 1
ATOM 670 O O . LYS A 1 85 ? 2.080 6.309 18.392 1.00 88.50 85 LYS A O 1
ATOM 675 N N . TRP A 1 86 ? 3.255 8.205 18.504 1.00 89.38 86 TRP A N 1
ATOM 676 C CA . TRP A 1 86 ? 2.081 9.000 18.874 1.00 89.38 86 TRP A CA 1
ATOM 677 C C . TRP A 1 86 ? 1.148 9.267 17.697 1.00 89.38 86 TRP A C 1
ATOM 679 O O . TRP A 1 86 ? -0.058 9.375 17.895 1.00 89.38 86 TRP A O 1
ATOM 689 N N . MET A 1 87 ? 1.680 9.344 16.482 1.00 88.94 87 MET A N 1
ATOM 690 C CA . MET A 1 87 ? 0.885 9.438 15.261 1.00 88.94 87 MET A CA 1
ATOM 691 C C . MET A 1 87 ? 0.037 8.189 15.037 1.00 88.94 87 MET A C 1
ATOM 693 O O . MET A 1 87 ? -1.165 8.303 14.800 1.00 88.94 87 MET A O 1
ATOM 697 N N . GLU A 1 88 ? 0.639 7.010 15.174 1.00 90.75 88 GLU A N 1
ATOM 698 C CA . GLU A 1 88 ? -0.062 5.729 15.154 1.00 90.75 88 GLU A CA 1
ATOM 699 C C . GLU A 1 88 ? -1.170 5.694 16.210 1.00 90.75 88 GLU A C 1
ATOM 701 O O . GLU A 1 88 ? -2.297 5.310 15.906 1.00 90.75 88 GLU A O 1
ATOM 706 N N . GLU A 1 89 ? -0.892 6.173 17.426 1.00 90.50 89 GLU A N 1
ATOM 707 C CA . GLU A 1 89 ? -1.886 6.249 18.499 1.00 90.50 89 GLU A CA 1
ATOM 708 C C . GLU A 1 89 ? -3.027 7.232 18.171 1.00 90.50 89 GLU A C 1
ATOM 710 O O . GLU A 1 89 ? -4.192 6.924 18.410 1.00 90.50 89 GLU A O 1
ATOM 715 N N . VAL A 1 90 ? -2.744 8.394 17.568 1.00 91.56 90 VAL A N 1
ATOM 716 C CA . VAL A 1 90 ? -3.780 9.340 17.106 1.00 91.56 90 VAL A CA 1
ATOM 717 C C . VAL A 1 90 ? -4.695 8.688 16.070 1.00 91.56 90 VAL A C 1
ATOM 719 O O . VAL A 1 90 ? -5.916 8.831 16.155 1.00 91.56 90 VAL A O 1
ATOM 722 N N . VAL A 1 91 ? -4.125 7.967 15.101 1.00 90.44 91 VAL A N 1
ATOM 723 C CA . VAL A 1 91 ? -4.891 7.256 14.069 1.00 90.44 91 VAL A CA 1
ATOM 724 C C . VAL A 1 91 ? -5.694 6.112 14.691 1.00 90.44 91 VAL A C 1
ATOM 726 O O . VAL A 1 91 ? -6.888 5.992 14.423 1.00 90.44 91 VAL A O 1
ATOM 729 N N . ALA A 1 92 ? -5.086 5.320 15.576 1.00 88.88 92 ALA A N 1
ATOM 730 C CA . ALA A 1 92 ? -5.738 4.219 16.277 1.00 88.88 92 ALA A CA 1
ATOM 731 C C . ALA A 1 92 ? -6.932 4.696 17.114 1.00 88.88 92 ALA A C 1
ATOM 733 O O . ALA A 1 92 ? -8.032 4.163 16.979 1.00 88.88 92 ALA A O 1
ATOM 734 N N . GLN A 1 93 ? -6.750 5.741 17.923 1.00 87.44 93 GLN A N 1
ATOM 735 C CA . GLN A 1 93 ? -7.821 6.299 18.748 1.00 87.44 93 GLN A CA 1
ATOM 736 C C . GLN A 1 93 ? -8.889 7.002 17.910 1.00 87.44 93 GLN A C 1
ATOM 738 O O . GLN A 1 93 ? -10.066 6.936 18.252 1.00 87.44 93 GLN A O 1
ATOM 743 N N . GLY A 1 94 ? -8.495 7.659 16.814 1.00 87.19 94 GLY A N 1
ATOM 744 C CA . GLY A 1 94 ? -9.392 8.384 15.913 1.00 87.19 94 GLY A CA 1
ATOM 745 C C . GLY A 1 94 ? -10.210 7.499 14.970 1.00 87.19 94 GLY A C 1
ATOM 746 O O . GLY A 1 94 ? -11.287 7.911 14.546 1.00 87.19 94 GLY A O 1
ATOM 747 N N . LEU A 1 95 ? -9.723 6.298 14.636 1.00 86.81 95 LEU A N 1
ATOM 748 C CA . LEU A 1 95 ? -10.355 5.404 13.659 1.00 86.81 95 LEU A CA 1
ATOM 749 C C . LEU A 1 95 ? -10.792 4.068 14.242 1.00 86.81 95 LEU A C 1
ATOM 751 O O . LEU A 1 95 ? -11.858 3.586 13.889 1.00 86.81 95 LEU A O 1
ATOM 755 N N . PHE A 1 96 ? -10.026 3.464 15.138 1.00 84.62 96 PHE A N 1
ATOM 756 C CA . PHE A 1 96 ? -10.230 2.077 15.562 1.00 84.62 96 PHE A CA 1
ATOM 757 C C . PHE A 1 96 ? -10.618 1.966 17.034 1.00 84.62 96 PHE A C 1
ATOM 759 O O . PHE A 1 96 ? -10.294 0.985 17.705 1.00 84.62 96 PHE A O 1
ATOM 766 N N . HIS A 1 97 ? -11.361 2.961 17.527 1.00 79.12 97 HIS A N 1
ATOM 767 C CA . HIS A 1 97 ? -11.857 2.975 18.896 1.00 79.12 97 HIS A CA 1
ATOM 768 C C . HIS A 1 97 ? -12.600 1.660 19.228 1.00 79.12 97 HIS A C 1
ATOM 770 O O . HIS A 1 97 ? -13.459 1.239 18.439 1.00 79.12 97 HIS A O 1
ATOM 776 N N . PRO A 1 98 ? -12.342 1.022 20.391 1.00 72.38 98 PRO A N 1
ATOM 777 C CA . PRO A 1 98 ? -12.913 -0.285 20.739 1.00 72.38 98 PRO A CA 1
ATOM 778 C C . PRO A 1 98 ? -14.435 -0.382 20.606 1.00 72.38 98 PRO A C 1
ATOM 780 O O . PRO A 1 98 ? -14.962 -1.384 20.138 1.00 72.38 98 PRO A O 1
ATOM 783 N N . THR A 1 99 ? -15.155 0.699 20.913 1.00 72.75 99 THR A N 1
ATOM 784 C CA . THR A 1 99 ? -16.623 0.772 20.769 1.00 72.75 99 THR A CA 1
ATOM 785 C C . THR A 1 99 ? -17.124 0.556 19.336 1.00 72.75 99 THR A C 1
ATOM 787 O O . THR A 1 99 ? -18.282 0.192 19.143 1.00 72.75 99 THR A O 1
ATOM 790 N N . HIS A 1 100 ? -16.295 0.809 18.321 1.00 75.56 100 HIS A N 1
ATOM 791 C CA . HIS A 1 100 ? -16.703 0.775 16.914 1.00 75.56 100 HIS A CA 1
ATOM 792 C C . HIS A 1 100 ? -15.922 -0.234 16.071 1.00 75.56 100 HIS A C 1
ATOM 794 O O . HIS A 1 100 ? -16.367 -0.539 14.961 1.00 75.56 100 HIS A O 1
ATOM 800 N N . ILE A 1 101 ? -14.813 -0.788 16.582 1.00 74.69 101 ILE A N 1
ATOM 801 C CA . ILE A 1 101 ? -13.965 -1.706 15.810 1.00 74.69 101 ILE A CA 1
ATOM 802 C C . ILE A 1 101 ? -14.733 -2.963 15.361 1.00 74.69 101 ILE A C 1
ATOM 804 O O . ILE A 1 101 ? -14.563 -3.442 14.242 1.00 74.69 101 ILE A O 1
ATOM 808 N N . GLU A 1 102 ? -15.657 -3.448 16.196 1.00 68.50 102 GLU A N 1
ATOM 809 C CA . GLU A 1 102 ? -16.478 -4.632 15.910 1.00 68.50 102 GLU A CA 1
ATOM 810 C C . GLU A 1 102 ? -17.392 -4.417 14.689 1.00 68.50 102 GLU A C 1
ATOM 812 O O . GLU A 1 102 ? -17.742 -5.352 13.964 1.00 68.50 102 GLU A O 1
ATOM 817 N N . GLY A 1 103 ? -17.733 -3.158 14.397 1.00 68.94 103 GLY A N 1
ATOM 818 C CA . GLY A 1 103 ? -18.461 -2.775 13.192 1.00 68.94 103 GLY A CA 1
ATOM 819 C C . GLY A 1 103 ? -17.673 -3.028 11.905 1.00 68.94 103 GLY A C 1
ATOM 820 O O . GLY A 1 103 ? -18.280 -3.317 10.880 1.00 68.94 103 GLY A O 1
ATOM 821 N N . PHE A 1 104 ? -16.341 -2.943 11.946 1.00 71.31 104 PHE A N 1
ATOM 822 C CA . PHE A 1 104 ? -15.481 -3.292 10.810 1.00 71.31 104 PHE A CA 1
ATOM 823 C C . PHE A 1 104 ? -15.417 -4.802 10.629 1.00 71.31 104 PHE A C 1
ATOM 825 O O . PHE A 1 104 ? -15.503 -5.318 9.520 1.00 71.31 104 PHE A O 1
ATOM 832 N N . LEU A 1 105 ? -15.326 -5.522 11.739 1.00 65.50 105 LEU A N 1
ATOM 833 C CA . LEU A 1 105 ? -15.210 -6.964 11.710 1.00 65.50 105 LEU A CA 1
ATOM 834 C C . LEU A 1 105 ? -16.532 -7.612 11.235 1.00 65.50 105 LEU A C 1
ATOM 836 O O . LEU A 1 105 ? -16.534 -8.542 10.431 1.00 65.50 105 LEU A O 1
ATOM 840 N N . SER A 1 106 ? -17.693 -7.109 11.655 1.00 61.59 106 SER A N 1
ATOM 841 C CA . SER A 1 106 ? -19.022 -7.669 11.316 1.00 61.59 106 SER A CA 1
ATOM 842 C C . SER A 1 106 ? -19.469 -7.521 9.860 1.00 61.59 106 SER A C 1
ATOM 844 O O . SER A 1 106 ? -20.547 -7.993 9.495 1.00 61.59 106 SER A O 1
ATOM 846 N N . LEU A 1 107 ? -18.636 -6.946 8.996 1.00 60.41 107 LEU A N 1
ATOM 847 C CA . LEU A 1 107 ? -18.928 -6.796 7.579 1.00 60.41 107 LEU A CA 1
ATOM 848 C C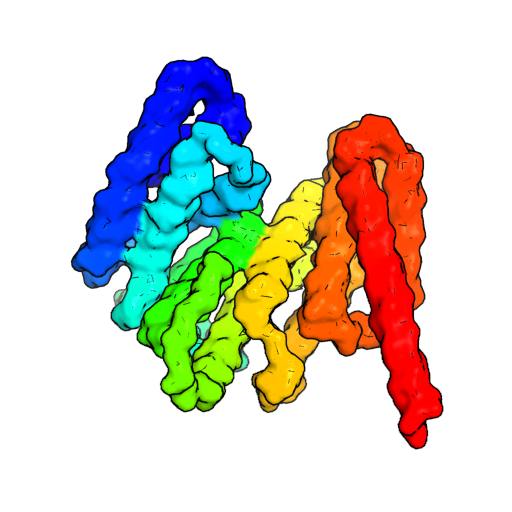 . LEU A 1 107 ? -18.838 -8.139 6.827 1.00 60.41 107 LEU A C 1
ATOM 850 O O . LEU A 1 107 ? -17.763 -8.540 6.378 1.00 60.41 107 LEU A O 1
ATOM 854 N N . GLN A 1 108 ? -19.983 -8.784 6.576 1.00 49.38 108 GLN A N 1
ATOM 855 C CA . GLN A 1 108 ? -20.083 -9.876 5.592 1.00 49.38 108 GLN A CA 1
ATOM 856 C C . GLN A 1 108 ? -19.695 -9.401 4.172 1.00 49.38 108 GLN A C 1
ATOM 858 O O . GLN A 1 108 ? -19.646 -8.200 3.884 1.00 49.38 108 GLN A O 1
ATOM 863 N N . SER A 1 109 ? -19.319 -10.341 3.301 1.00 45.91 109 SER A N 1
ATOM 864 C CA . SER A 1 109 ? -18.821 -10.105 1.938 1.00 45.91 109 SER A CA 1
ATOM 865 C C . SER A 1 109 ? -19.731 -9.177 1.108 1.00 45.91 109 SER A C 1
ATOM 867 O O . SER A 1 109 ? -20.955 -9.163 1.226 1.00 45.91 109 SER A O 1
ATOM 869 N N . SER A 1 110 ? -19.095 -8.354 0.271 1.00 42.50 110 SER A N 1
ATOM 870 C CA . SER A 1 110 ? -19.649 -7.189 -0.444 1.00 42.50 110 SER A CA 1
ATOM 871 C C . SER A 1 110 ? -20.822 -7.477 -1.406 1.00 42.50 110 SER A C 1
ATOM 873 O O . SER A 1 110 ? -21.477 -6.550 -1.883 1.00 42.50 110 SER A O 1
ATOM 875 N N . VAL A 1 111 ? -21.170 -8.742 -1.666 1.00 36.91 111 VAL A N 1
ATOM 876 C CA . VAL A 1 111 ? -22.196 -9.100 -2.666 1.00 36.91 111 VAL A CA 1
ATOM 877 C C . VAL A 1 111 ? -23.576 -8.513 -2.327 1.00 36.91 111 VAL A C 1
ATOM 879 O O . VAL A 1 111 ? -24.328 -8.152 -3.226 1.00 36.91 111 VAL A O 1
ATOM 882 N N . ARG A 1 112 ? -23.900 -8.309 -1.042 1.00 33.78 112 ARG A N 1
ATOM 883 C CA . ARG A 1 112 ? -25.154 -7.636 -0.638 1.00 33.78 112 ARG A CA 1
ATOM 884 C C . ARG A 1 112 ? -25.052 -6.112 -0.517 1.00 33.78 112 ARG A C 1
ATOM 886 O O . ARG A 1 112 ? -26.080 -5.458 -0.378 1.00 33.78 112 ARG A O 1
ATOM 893 N N . TYR A 1 113 ? -23.848 -5.544 -0.562 1.00 42.34 113 TYR A N 1
ATOM 894 C CA . TYR A 1 113 ? -23.621 -4.107 -0.373 1.00 42.34 113 TYR A CA 1
ATOM 895 C C . TYR A 1 113 ? -23.759 -3.310 -1.671 1.00 42.34 113 TYR A C 1
ATOM 897 O O . TYR A 1 113 ? -24.269 -2.194 -1.643 1.00 42.34 113 TYR A O 1
ATOM 905 N N . ARG A 1 114 ? -23.392 -3.897 -2.817 1.00 37.62 114 ARG A N 1
ATOM 906 C CA . ARG A 1 114 ? -23.526 -3.240 -4.130 1.00 37.62 114 ARG A CA 1
ATOM 907 C C . ARG A 1 114 ? -24.982 -3.068 -4.580 1.00 37.62 114 ARG A C 1
ATOM 909 O O . ARG A 1 114 ? -25.280 -2.159 -5.339 1.00 37.62 114 ARG A O 1
ATOM 916 N N . ASN A 1 115 ? -25.884 -3.904 -4.063 1.00 33.72 115 ASN A N 1
ATOM 917 C CA . ASN A 1 115 ? -27.297 -3.915 -4.449 1.00 33.72 115 ASN A CA 1
ATOM 918 C C . ASN A 1 115 ? -28.202 -3.144 -3.471 1.00 33.72 115 ASN A C 1
ATOM 920 O O . ASN A 1 115 ? -29.397 -3.019 -3.725 1.00 33.72 115 ASN A O 1
ATOM 924 N N . SER A 1 116 ? -27.678 -2.633 -2.346 1.00 36.25 116 SER A N 1
ATOM 925 C CA . SER A 1 116 ? -28.503 -1.888 -1.381 1.00 36.25 116 SER A CA 1
ATOM 926 C C . SER A 1 116 ? -28.625 -0.397 -1.703 1.00 36.25 116 SER A C 1
ATOM 928 O O . SER A 1 116 ? -29.372 0.299 -1.021 1.00 36.25 116 SER A O 1
ATOM 930 N N . SER A 1 117 ? -27.881 0.112 -2.689 1.00 39.47 117 SER A N 1
ATOM 931 C CA . SER A 1 117 ? -27.970 1.508 -3.130 1.00 39.47 117 SER A CA 1
ATOM 932 C C . SER A 1 117 ? -29.100 1.763 -4.125 1.00 39.47 117 SER A C 1
ATOM 934 O O . SER A 1 117 ? -29.379 2.925 -4.392 1.00 39.47 117 SER A O 1
ATOM 936 N N . ASP A 1 118 ? -29.766 0.724 -4.639 1.00 36.72 118 ASP A N 1
ATOM 937 C CA . ASP A 1 118 ? -30.646 0.893 -5.801 1.00 36.72 118 ASP A CA 1
ATOM 938 C C . ASP A 1 118 ? -32.146 0.836 -5.518 1.00 36.72 118 ASP A C 1
ATOM 940 O O . ASP A 1 118 ? -32.927 1.019 -6.439 1.00 36.72 118 ASP A O 1
ATOM 944 N N . ASN A 1 119 ? -32.597 0.630 -4.274 1.00 38.72 119 ASN A N 1
ATOM 945 C CA . ASN A 1 119 ? -34.041 0.568 -4.010 1.00 38.72 119 ASN A CA 1
ATOM 946 C C . ASN A 1 119 ? -34.465 0.936 -2.581 1.00 38.72 119 ASN A C 1
ATOM 948 O O . ASN A 1 119 ? -35.256 0.220 -1.978 1.00 38.72 119 ASN A O 1
ATOM 952 N N . PHE A 1 120 ? -34.017 2.069 -2.030 1.00 35.47 120 PHE A N 1
ATOM 953 C CA . PHE A 1 120 ? -34.734 2.666 -0.894 1.00 35.47 120 PHE A CA 1
ATOM 954 C C . PHE A 1 120 ? -34.899 4.185 -1.016 1.00 35.47 120 PHE A C 1
ATOM 956 O O . PHE A 1 120 ? -34.056 4.969 -0.601 1.00 35.47 120 PHE A O 1
ATOM 963 N N . ILE A 1 121 ? -36.049 4.531 -1.602 1.00 34.75 121 ILE A N 1
ATOM 964 C CA . ILE A 1 121 ? -37.023 5.540 -1.163 1.00 34.75 121 ILE A CA 1
ATOM 965 C C . ILE A 1 121 ? -36.498 6.969 -0.951 1.00 34.75 121 ILE A C 1
ATOM 967 O O . ILE A 1 121 ? -35.780 7.292 -0.009 1.00 34.75 121 ILE A O 1
ATOM 971 N N . LYS A 1 122 ? -37.025 7.853 -1.808 1.00 37.44 122 LYS A N 1
ATOM 972 C CA . LYS A 1 122 ? -37.211 9.286 -1.569 1.00 37.44 122 LYS A CA 1
ATOM 973 C C . LYS A 1 122 ? -37.908 9.503 -0.220 1.00 37.44 122 LYS A C 1
ATOM 975 O O . LYS A 1 122 ? -39.126 9.519 -0.180 1.00 37.44 122 LYS A O 1
ATOM 980 N N . ASP A 1 123 ? -37.152 9.686 0.854 1.00 30.97 123 ASP A N 1
ATOM 981 C CA . ASP A 1 123 ? -37.623 10.401 2.038 1.00 30.97 123 ASP A CA 1
ATOM 982 C C . ASP A 1 123 ? -36.434 11.007 2.787 1.00 30.97 123 ASP A C 1
ATOM 984 O O . ASP A 1 123 ? -35.494 10.326 3.192 1.00 30.97 123 ASP A O 1
ATOM 988 N N . GLY A 1 124 ? -36.468 12.332 2.935 1.00 31.83 124 GLY A N 1
ATOM 989 C CA . GLY A 1 124 ? -35.395 13.182 3.452 1.00 31.83 124 GLY A CA 1
ATOM 990 C C . GLY A 1 124 ? -35.131 13.061 4.955 1.00 31.83 124 GLY A C 1
ATOM 991 O O . GLY A 1 124 ? -35.099 14.070 5.656 1.00 31.83 124 GLY A O 1
ATOM 992 N N . LYS A 1 125 ? -34.897 11.850 5.465 1.00 32.41 125 LYS A N 1
ATOM 993 C CA . LYS A 1 125 ? -34.245 11.636 6.763 1.00 32.41 125 LYS A CA 1
ATOM 994 C C . LYS A 1 125 ? -32.823 11.155 6.517 1.00 32.41 125 LYS A C 1
ATOM 996 O O . LYS A 1 125 ? -32.624 10.088 5.949 1.00 32.41 125 LYS A O 1
ATOM 1001 N N . LEU A 1 126 ? -31.847 11.950 6.966 1.00 37.28 126 LEU A N 1
ATOM 1002 C CA . LEU A 1 126 ? -30.428 11.594 7.016 1.00 37.28 126 LEU A CA 1
ATOM 1003 C C . LEU A 1 126 ? -30.288 10.187 7.622 1.00 37.28 126 LEU A C 1
ATOM 1005 O O . LEU A 1 126 ? -30.415 10.008 8.835 1.00 37.28 126 LEU A O 1
ATOM 1009 N N . VAL A 1 127 ? -30.073 9.179 6.779 1.00 35.78 127 VAL A N 1
ATOM 1010 C CA . VAL A 1 127 ? -29.761 7.827 7.233 1.00 35.78 127 VAL A CA 1
ATOM 1011 C C . VAL A 1 127 ? -28.419 7.928 7.944 1.00 35.78 127 VAL A C 1
ATOM 1013 O O . VAL A 1 127 ? -27.411 8.272 7.329 1.00 35.78 127 VAL A O 1
ATOM 1016 N N . ASN A 1 128 ? -28.417 7.697 9.255 1.00 47.03 128 ASN A N 1
ATOM 1017 C CA . ASN A 1 128 ? -27.213 7.734 10.075 1.00 47.03 128 ASN A CA 1
ATOM 1018 C C . ASN A 1 128 ? -26.297 6.595 9.591 1.00 47.03 128 ASN A C 1
ATOM 1020 O O . ASN A 1 128 ? -26.553 5.424 9.882 1.00 47.03 128 ASN A O 1
ATOM 1024 N N . LYS A 1 129 ? -25.306 6.912 8.748 1.00 58.53 129 LYS A N 1
ATOM 1025 C CA . LYS A 1 129 ? -24.367 5.922 8.208 1.00 58.53 129 LYS A CA 1
ATOM 1026 C C . LYS A 1 129 ? -23.567 5.325 9.373 1.00 58.53 129 LYS A C 1
ATOM 1028 O O . LYS A 1 129 ? -23.241 6.001 10.347 1.00 58.53 129 LYS A O 1
ATOM 1033 N N . SER A 1 130 ? -23.271 4.030 9.295 1.00 70.94 130 SER A N 1
ATOM 1034 C CA . SER A 1 130 ? -22.420 3.373 10.286 1.00 70.94 130 SER A CA 1
ATOM 1035 C C . SER A 1 130 ? -20.987 3.905 10.201 1.00 70.94 130 SER A C 1
ATOM 1037 O O . SER A 1 130 ? -20.505 4.285 9.136 1.00 70.94 130 SER A O 1
ATOM 1039 N N . TYR A 1 131 ? -20.287 3.893 11.332 1.00 75.88 131 TYR A N 1
ATOM 1040 C CA . TYR A 1 131 ? -18.920 4.396 11.482 1.00 75.88 131 TYR A CA 1
ATOM 1041 C C . TYR A 1 131 ? -17.950 3.867 10.400 1.00 75.88 131 TYR A C 1
ATOM 1043 O O . TYR A 1 131 ? -17.250 4.630 9.744 1.00 75.88 131 TYR A O 1
ATOM 1051 N N . HIS A 1 132 ? -17.967 2.564 10.121 1.00 76.19 132 HIS A N 1
ATOM 1052 C CA . HIS A 1 132 ? -17.113 1.964 9.090 1.00 76.19 132 HIS A CA 1
ATOM 1053 C C . HIS A 1 132 ? -17.453 2.422 7.660 1.00 76.19 132 HIS A C 1
ATOM 1055 O O . HIS A 1 132 ? -16.550 2.534 6.838 1.00 76.19 132 HIS A O 1
ATOM 1061 N N . ARG A 1 133 ? -18.727 2.727 7.356 1.00 75.75 133 ARG A N 1
ATOM 1062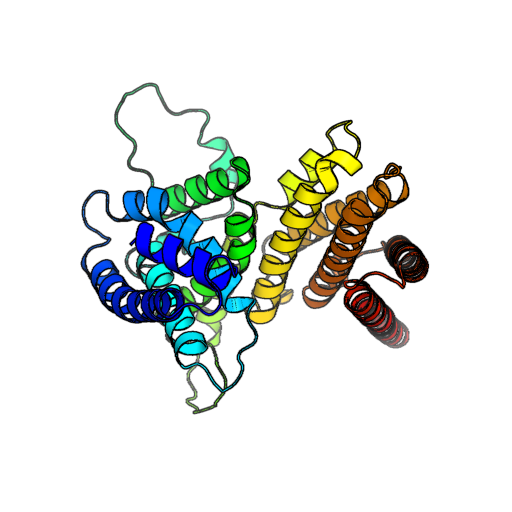 C CA . ARG A 1 133 ? -19.129 3.235 6.030 1.00 75.75 133 ARG A CA 1
ATOM 1063 C C . ARG A 1 133 ? -18.554 4.619 5.781 1.00 75.75 133 ARG A C 1
ATOM 1065 O O . ARG A 1 133 ? -18.041 4.866 4.705 1.00 75.75 133 ARG A O 1
ATOM 1072 N N . HIS A 1 134 ? -18.580 5.483 6.792 1.00 80.31 134 HIS A N 1
ATOM 1073 C CA . HIS A 1 134 ? -17.959 6.800 6.692 1.00 80.31 134 HIS A CA 1
ATOM 1074 C C . HIS A 1 134 ? -16.447 6.713 6.440 1.00 80.31 134 HIS A C 1
ATOM 1076 O O . HIS A 1 134 ? -15.937 7.474 5.624 1.00 80.31 134 HIS A O 1
ATOM 1082 N N . LEU A 1 135 ? -15.737 5.772 7.082 1.00 83.31 135 LEU A N 1
ATOM 1083 C CA . LEU A 1 135 ? -14.314 5.560 6.791 1.00 83.31 135 LEU A CA 1
ATOM 1084 C C . LEU A 1 135 ? -14.102 5.109 5.343 1.00 83.31 135 LEU A C 1
ATOM 1086 O O . LEU A 1 135 ? -13.232 5.645 4.668 1.00 83.31 135 LEU A O 1
ATOM 1090 N N . PHE A 1 136 ? -14.882 4.138 4.865 1.00 80.31 136 PHE A N 1
ATOM 1091 C CA . PHE A 1 136 ? -14.754 3.650 3.492 1.00 80.31 136 PHE A CA 1
ATOM 1092 C C . PHE A 1 136 ? -15.079 4.718 2.452 1.00 80.31 136 PHE A C 1
ATOM 1094 O O . PHE A 1 136 ? -14.307 4.870 1.512 1.00 80.31 136 PHE A O 1
ATOM 1101 N N . ASP A 1 137 ? -16.147 5.492 2.657 1.00 79.44 137 ASP A N 1
ATOM 1102 C CA . ASP A 1 137 ? -16.498 6.620 1.792 1.00 79.44 137 ASP A CA 1
ATOM 1103 C C . ASP A 1 137 ? -15.343 7.637 1.731 1.00 79.44 137 ASP A C 1
ATOM 1105 O O . ASP A 1 137 ? -15.010 8.145 0.661 1.00 79.44 137 ASP A O 1
ATOM 1109 N N . GLU A 1 138 ? -14.696 7.925 2.869 1.00 83.31 138 GLU A N 1
ATOM 1110 C CA . GLU A 1 138 ? -13.576 8.868 2.902 1.00 83.31 138 GLU A CA 1
ATOM 1111 C C . GLU A 1 138 ? -12.305 8.284 2.266 1.00 83.31 138 GLU A C 1
ATOM 1113 O O . GLU A 1 138 ? -11.605 8.999 1.554 1.00 83.31 138 GLU A O 1
ATOM 1118 N N . VAL A 1 139 ? -12.018 6.989 2.442 1.00 79.75 139 VAL A N 1
ATOM 1119 C CA . VAL A 1 139 ? -10.916 6.307 1.736 1.00 79.75 139 VAL A CA 1
ATOM 1120 C C . VAL A 1 139 ? -11.159 6.315 0.226 1.00 79.75 139 VAL A C 1
ATOM 1122 O O . VAL A 1 139 ? -10.258 6.665 -0.537 1.00 79.75 139 VAL A O 1
ATOM 1125 N N . GLU A 1 140 ? -12.376 6.006 -0.221 1.00 74.38 140 GLU A N 1
ATOM 1126 C CA . GLU A 1 140 ? -12.759 6.060 -1.634 1.00 74.38 140 GLU A CA 1
ATOM 1127 C C . GLU A 1 140 ? -12.630 7.483 -2.189 1.00 74.38 140 GLU A C 1
ATOM 1129 O O . GLU A 1 140 ? -12.109 7.683 -3.287 1.00 74.38 140 GLU A O 1
ATOM 1134 N N . LYS A 1 141 ? -13.003 8.497 -1.404 1.00 81.50 141 LYS A N 1
ATOM 1135 C CA . LYS A 1 141 ? -12.808 9.905 -1.757 1.00 81.50 141 LYS A CA 1
ATOM 1136 C C . LYS A 1 141 ? -11.333 10.295 -1.829 1.00 81.50 141 LYS A C 1
ATOM 1138 O O . LYS A 1 141 ? -10.947 10.968 -2.783 1.00 81.50 141 LYS A O 1
ATOM 1143 N N . ILE A 1 142 ? -10.491 9.882 -0.882 1.00 78.00 142 ILE A N 1
ATOM 1144 C CA . ILE A 1 142 ? -9.033 10.120 -0.906 1.00 78.00 142 ILE A CA 1
ATOM 1145 C C . ILE A 1 142 ? -8.421 9.556 -2.193 1.00 78.00 142 ILE A C 1
ATOM 1147 O O . ILE A 1 142 ? -7.613 10.211 -2.855 1.00 78.00 142 ILE A O 1
ATOM 1151 N N . VAL A 1 143 ? -8.872 8.369 -2.585 1.00 70.25 143 VAL A N 1
ATOM 1152 C CA . VAL A 1 143 ? -8.456 7.690 -3.811 1.00 70.25 143 VAL A CA 1
ATOM 1153 C C . VAL A 1 143 ? -8.964 8.424 -5.053 1.00 70.25 143 VAL A C 1
ATOM 1155 O O . VAL A 1 143 ? -8.188 8.704 -5.965 1.00 70.25 143 VAL A O 1
ATOM 1158 N N . ALA A 1 144 ? -10.247 8.788 -5.090 1.00 69.56 144 ALA A N 1
ATOM 1159 C CA . ALA A 1 144 ? -10.866 9.474 -6.223 1.00 69.56 144 ALA A CA 1
ATOM 1160 C C . ALA A 1 144 ? -10.303 10.888 -6.441 1.00 69.56 144 ALA A C 1
ATOM 1162 O O . ALA A 1 144 ? -10.135 11.325 -7.580 1.00 69.56 144 ALA A O 1
ATOM 1163 N N . THR A 1 145 ? -9.977 11.593 -5.353 1.00 74.06 145 THR A N 1
ATOM 1164 C CA . THR A 1 145 ? -9.364 12.932 -5.372 1.00 74.06 145 THR A CA 1
ATOM 1165 C C . THR A 1 145 ? -7.872 12.910 -5.698 1.00 74.06 145 THR A C 1
ATOM 1167 O O . THR A 1 145 ? -7.275 13.978 -5.816 1.00 74.06 145 THR A O 1
ATOM 1170 N N . LYS A 1 146 ? -7.276 11.721 -5.886 1.00 66.75 146 LYS A N 1
ATOM 1171 C CA . LYS A 1 146 ? -5.847 11.535 -6.177 1.00 66.75 146 LYS A CA 1
ATOM 1172 C C . LYS A 1 146 ? -4.953 12.229 -5.148 1.00 66.75 146 LYS A C 1
ATOM 1174 O O . LYS A 1 146 ? -3.966 12.877 -5.491 1.00 66.75 146 LYS A O 1
ATOM 1179 N N . ASN A 1 147 ? -5.303 12.127 -3.863 1.00 73.69 147 ASN A N 1
ATOM 1180 C CA . ASN A 1 147 ? -4.400 12.560 -2.800 1.00 73.69 147 ASN A CA 1
ATOM 1181 C C . ASN A 1 147 ? -3.285 11.519 -2.648 1.00 73.69 147 ASN A C 1
ATOM 1183 O O . ASN A 1 147 ? -3.300 10.669 -1.758 1.00 73.69 147 ASN A O 1
ATOM 1187 N N . ASP A 1 148 ? -2.344 11.565 -3.584 1.00 71.75 148 ASP A N 1
ATOM 1188 C CA . ASP A 1 148 ? -1.426 10.467 -3.861 1.00 71.75 148 ASP A CA 1
ATOM 1189 C C . ASP A 1 148 ? -0.595 10.049 -2.646 1.00 71.75 148 ASP A C 1
ATOM 1191 O O . ASP A 1 148 ? -0.323 8.870 -2.449 1.00 71.75 148 ASP A O 1
ATOM 1195 N N . LEU A 1 149 ? -0.215 11.010 -1.806 1.00 75.00 149 LEU A N 1
ATOM 1196 C CA . LEU A 1 149 ? 0.611 10.755 -0.629 1.00 75.00 149 LEU A CA 1
ATOM 1197 C C . LEU A 1 149 ? -0.197 10.110 0.507 1.00 75.00 149 LEU A C 1
ATOM 1199 O O . LEU A 1 149 ? 0.333 9.285 1.245 1.00 75.00 149 LEU A O 1
ATOM 1203 N N . ALA A 1 150 ? -1.492 10.419 0.610 1.00 79.12 150 ALA A N 1
ATOM 1204 C CA . ALA A 1 150 ? -2.395 9.747 1.542 1.00 79.12 150 ALA A CA 1
ATOM 1205 C C . ALA A 1 150 ? -2.734 8.318 1.085 1.00 79.12 150 ALA A C 1
ATOM 1207 O O . ALA A 1 150 ? -2.864 7.421 1.915 1.00 79.12 150 ALA A O 1
ATOM 1208 N N . VAL A 1 151 ? -2.835 8.088 -0.229 1.00 76.44 151 VAL A N 1
ATOM 1209 C CA . VAL A 1 151 ? -3.118 6.763 -0.808 1.00 76.44 151 VAL A CA 1
ATOM 1210 C C . VAL A 1 151 ? -1.974 5.774 -0.542 1.00 76.44 151 VAL A C 1
ATOM 1212 O O . VAL A 1 151 ? -2.228 4.591 -0.310 1.00 76.44 151 VAL A O 1
ATOM 1215 N N . ILE A 1 152 ? -0.719 6.234 -0.508 1.00 72.12 152 ILE A N 1
ATOM 1216 C CA . ILE A 1 152 ? 0.424 5.377 -0.148 1.00 72.12 152 ILE A CA 1
ATOM 1217 C C . ILE A 1 152 ? 0.359 4.957 1.331 1.00 72.12 152 ILE A C 1
ATOM 1219 O O . ILE A 1 152 ? 0.675 3.817 1.655 1.00 72.12 152 ILE A O 1
ATOM 1223 N N . GLY A 1 153 ? -0.141 5.821 2.220 1.00 78.81 153 GLY A N 1
ATOM 1224 C CA . GLY A 1 153 ? -0.315 5.511 3.645 1.00 78.81 153 GLY A CA 1
ATOM 1225 C C . GLY A 1 153 ? -1.396 4.463 3.961 1.00 78.81 153 GLY A C 1
ATOM 1226 O O . GLY A 1 153 ? -1.561 4.085 5.121 1.00 78.81 153 GLY A O 1
ATOM 1227 N N . LEU A 1 154 ? -2.144 3.963 2.967 1.00 81.25 154 LEU A N 1
ATOM 1228 C CA . LEU A 1 154 ? -3.211 2.979 3.192 1.00 81.25 154 LEU A CA 1
ATOM 1229 C C . LEU A 1 154 ? -2.700 1.624 3.700 1.00 81.25 154 LEU A C 1
ATOM 1231 O O . LEU A 1 154 ? -3.404 0.983 4.479 1.00 81.25 154 LEU A O 1
ATOM 1235 N N . GLY A 1 155 ? -1.489 1.193 3.325 1.00 76.06 155 GLY A N 1
ATOM 1236 C CA . GLY A 1 155 ? -0.905 -0.025 3.901 1.00 76.06 155 GLY A CA 1
ATOM 1237 C C . GLY A 1 155 ? -0.652 0.128 5.402 1.00 76.06 155 GLY A C 1
ATOM 1238 O O . GLY A 1 155 ? -1.029 -0.725 6.199 1.00 76.06 155 GLY A O 1
ATOM 1239 N N . GLN A 1 156 ? -0.149 1.285 5.831 1.00 82.94 156 GLN A N 1
ATOM 1240 C CA . GLN A 1 156 ? 0.054 1.574 7.255 1.00 82.94 156 GLN A CA 1
ATOM 1241 C C . GLN A 1 156 ? -1.268 1.687 8.017 1.00 82.94 156 GLN A C 1
ATOM 1243 O O . GLN A 1 156 ? -1.362 1.255 9.163 1.00 82.94 156 GLN A O 1
ATOM 1248 N N . LEU A 1 157 ? -2.316 2.219 7.380 1.00 85.62 157 LEU A N 1
ATOM 1249 C CA . LEU A 1 157 ? -3.662 2.209 7.947 1.00 85.62 157 LEU A CA 1
ATOM 1250 C C . LEU A 1 157 ? -4.165 0.779 8.185 1.00 85.62 157 LEU A C 1
ATOM 1252 O O . LEU A 1 157 ? -4.745 0.502 9.236 1.00 85.62 157 LEU A O 1
ATOM 1256 N N . LEU A 1 158 ? -3.933 -0.122 7.226 1.00 81.88 158 LEU A N 1
ATOM 1257 C CA . LEU A 1 158 ? -4.265 -1.537 7.364 1.00 81.88 158 LEU A CA 1
ATOM 1258 C C . LEU A 1 158 ? -3.462 -2.193 8.495 1.00 81.88 158 LEU A C 1
ATOM 1260 O O . LEU A 1 158 ? -4.048 -2.865 9.343 1.00 81.88 158 LEU A O 1
ATOM 1264 N N . HIS A 1 159 ? -2.155 -1.945 8.550 1.00 82.94 159 HIS A N 1
ATOM 1265 C CA . HIS A 1 159 ? -1.296 -2.420 9.633 1.00 82.94 159 HIS A CA 1
ATOM 1266 C C . HIS A 1 159 ? -1.813 -1.971 11.007 1.00 82.94 159 HIS A C 1
ATOM 1268 O O . HIS A 1 159 ? -1.984 -2.772 11.930 1.00 82.94 159 HIS A O 1
ATOM 1274 N N . LEU A 1 160 ? -2.168 -0.689 11.134 1.00 85.50 160 LEU A N 1
ATOM 1275 C CA . LEU A 1 160 ? -2.723 -0.137 12.366 1.00 85.50 160 LEU A CA 1
ATOM 1276 C C . LEU A 1 160 ? -4.065 -0.754 12.742 1.00 85.50 160 LEU A C 1
ATOM 1278 O O . LEU A 1 160 ? -4.292 -1.034 13.921 1.00 85.50 160 LEU A O 1
ATOM 1282 N N . PHE A 1 161 ? -4.939 -0.996 11.765 1.00 83.94 161 PHE A N 1
ATOM 1283 C CA . PHE A 1 161 ? -6.198 -1.696 11.998 1.00 83.94 161 PHE A CA 1
ATOM 1284 C C . PHE A 1 161 ? -5.950 -3.069 12.628 1.00 83.94 161 PHE A C 1
ATOM 1286 O O . PHE A 1 161 ? -6.536 -3.387 13.665 1.00 83.94 161 PHE A O 1
ATOM 1293 N N . VAL A 1 162 ? -5.034 -3.852 12.057 1.00 77.88 162 VAL A N 1
ATOM 1294 C CA . VAL A 1 162 ? -4.693 -5.189 12.558 1.00 77.88 162 VAL A CA 1
ATOM 1295 C C . VAL A 1 162 ? -4.111 -5.116 13.960 1.00 77.88 162 VAL A C 1
ATOM 1297 O O . VAL A 1 162 ? -4.583 -5.823 14.850 1.00 77.88 162 VAL A O 1
ATOM 1300 N N . CYS A 1 163 ? -3.152 -4.221 14.193 1.00 81.62 163 CYS A N 1
ATOM 1301 C CA . CYS A 1 163 ? -2.584 -3.991 15.516 1.00 81.62 163 CYS A CA 1
ATOM 1302 C C . CYS A 1 163 ? -3.665 -3.662 16.558 1.00 81.62 163 CYS A C 1
ATOM 1304 O O . CYS A 1 163 ? -3.630 -4.189 17.671 1.00 81.62 163 CYS A O 1
ATOM 1306 N N . CYS A 1 164 ? -4.653 -2.834 16.208 1.00 82.19 164 CYS A N 1
ATOM 1307 C CA . CYS A 1 164 ? -5.764 -2.496 17.101 1.00 82.19 164 CYS A CA 1
ATOM 1308 C C . CYS A 1 164 ? -6.661 -3.703 17.398 1.00 82.19 164 CYS A C 1
ATOM 1310 O O . CYS A 1 164 ? -7.019 -3.930 18.554 1.00 82.19 164 CYS A O 1
ATOM 1312 N N . VAL A 1 165 ? -6.997 -4.491 16.376 1.00 75.38 165 VAL A N 1
ATOM 1313 C CA . VAL A 1 165 ? -7.810 -5.705 16.519 1.00 75.38 165 VAL A CA 1
ATOM 1314 C C . VAL A 1 165 ? -7.102 -6.745 17.398 1.00 75.38 165 VAL A C 1
ATOM 1316 O O . VAL A 1 165 ? -7.704 -7.293 18.320 1.00 75.38 165 VAL A O 1
ATOM 1319 N N . MET A 1 166 ? -5.806 -6.976 17.174 1.00 74.94 166 MET A N 1
ATOM 1320 C CA . MET A 1 166 ? -5.018 -7.940 17.951 1.00 74.94 166 MET A CA 1
ATOM 1321 C C . MET A 1 166 ? -4.861 -7.509 19.414 1.00 74.94 166 MET A C 1
ATOM 1323 O O . MET A 1 166 ? -5.048 -8.329 20.316 1.00 74.94 166 MET A O 1
ATOM 1327 N N . LYS A 1 167 ? -4.618 -6.211 19.666 1.00 78.44 167 LYS A N 1
ATOM 1328 C CA . LYS A 1 167 ? -4.559 -5.642 21.025 1.00 78.44 167 LYS A CA 1
ATOM 1329 C C . LYS A 1 167 ? -5.864 -5.849 21.798 1.00 78.44 167 LYS A C 1
ATOM 1331 O O . LYS A 1 167 ? -5.814 -6.186 22.978 1.00 78.44 167 LYS A O 1
ATOM 1336 N N . GLN A 1 168 ? -7.022 -5.678 21.157 1.00 70.31 168 GLN A N 1
ATOM 1337 C CA . GLN A 1 168 ? -8.322 -5.878 21.816 1.00 70.31 168 GLN A CA 1
ATOM 1338 C C . GLN A 1 168 ? -8.589 -7.336 22.193 1.00 70.31 168 GLN A C 1
ATOM 1340 O O . GLN A 1 168 ? -9.241 -7.598 23.200 1.00 70.31 168 GLN A O 1
ATOM 1345 N N . ASN A 1 169 ? -8.019 -8.274 21.442 1.00 63.38 169 ASN A N 1
ATOM 1346 C CA . ASN A 1 169 ? -8.144 -9.704 21.705 1.00 63.38 169 ASN A CA 1
ATOM 1347 C C . ASN A 1 169 ? -7.065 -10.251 22.659 1.00 63.38 169 ASN A C 1
ATOM 1349 O O . ASN A 1 169 ? -6.978 -11.462 22.847 1.00 63.38 169 ASN A O 1
ATOM 1353 N N . GLY A 1 170 ? -6.235 -9.386 23.258 1.00 57.69 170 GLY A N 1
ATOM 1354 C CA . GLY A 1 170 ? -5.166 -9.794 24.178 1.00 57.69 170 GLY A CA 1
ATOM 1355 C C . GLY A 1 170 ? -3.981 -10.490 23.498 1.00 57.69 170 GLY A C 1
ATOM 1356 O O . GLY A 1 170 ? -3.187 -11.146 24.171 1.00 57.69 170 GLY A O 1
ATOM 1357 N N . ILE A 1 171 ? -3.848 -10.359 22.174 1.00 52.19 171 ILE A N 1
ATOM 1358 C CA . ILE A 1 171 ? -2.773 -10.966 21.384 1.00 52.19 171 ILE A CA 1
ATOM 1359 C C . ILE A 1 171 ? -1.636 -9.946 21.259 1.00 52.19 171 ILE A C 1
ATOM 1361 O O . ILE A 1 171 ? -1.815 -8.859 20.707 1.00 52.19 171 ILE A O 1
ATOM 1365 N N . SER A 1 172 ? -0.451 -10.291 21.768 1.00 40.34 172 SER A N 1
ATOM 1366 C CA . SER A 1 172 ? 0.750 -9.470 21.589 1.00 40.34 172 SER A CA 1
ATOM 1367 C C . SER A 1 172 ? 1.241 -9.585 20.145 1.00 40.34 172 SER A C 1
ATOM 1369 O O . SER A 1 172 ? 1.745 -10.633 19.738 1.00 40.34 172 SER A O 1
ATOM 1371 N N . VAL A 1 173 ? 1.095 -8.512 19.364 1.00 43.06 173 VAL A N 1
ATOM 1372 C CA . VAL A 1 173 ? 1.781 -8.365 18.074 1.00 43.06 173 VAL A CA 1
ATOM 1373 C C . VAL A 1 173 ? 3.231 -8.026 18.395 1.00 43.06 173 VAL A C 1
ATOM 1375 O O . VAL A 1 173 ? 3.532 -6.954 18.919 1.00 43.06 173 VAL A O 1
ATOM 1378 N N . GLY A 1 174 ? 4.124 -8.989 18.180 1.00 36.94 174 GLY A N 1
ATOM 1379 C CA . GLY A 1 174 ? 5.529 -8.851 18.529 1.00 36.94 174 GLY A CA 1
ATOM 1380 C C . GLY A 1 174 ? 6.218 -7.745 17.731 1.00 36.94 174 GLY A C 1
ATOM 1381 O O . GLY A 1 174 ? 6.590 -7.958 16.585 1.00 36.94 174 GLY A O 1
ATOM 1382 N N . SER A 1 175 ? 6.497 -6.615 18.381 1.00 37.44 175 SER A N 1
ATOM 1383 C CA . SER A 1 175 ? 7.804 -5.966 18.242 1.00 37.44 175 SER A CA 1
ATOM 1384 C C . SER A 1 175 ? 8.751 -6.744 19.156 1.00 37.44 175 SER A C 1
ATOM 1386 O O . SER A 1 175 ? 8.467 -6.877 20.345 1.00 37.44 175 SER A O 1
ATOM 1388 N N . GLY A 1 176 ? 9.801 -7.348 18.598 1.00 33.97 176 GLY A N 1
ATOM 1389 C CA . GLY A 1 176 ? 10.587 -8.407 19.238 1.00 33.97 176 GLY A CA 1
ATOM 1390 C C . GLY A 1 176 ? 10.952 -8.175 20.713 1.00 33.97 176 GLY A C 1
ATOM 1391 O O . GLY A 1 176 ? 11.544 -7.158 21.048 1.00 33.97 176 GLY A O 1
ATOM 1392 N N . VAL A 1 177 ? 10.575 -9.142 21.563 1.00 26.11 177 VAL A N 1
ATOM 1393 C CA . VAL A 1 177 ? 11.314 -9.804 22.668 1.00 26.11 177 VAL A CA 1
ATOM 1394 C C . VAL A 1 177 ? 10.321 -10.789 23.330 1.00 26.11 177 VAL A C 1
ATOM 1396 O O . VAL A 1 177 ? 9.205 -10.387 23.665 1.00 26.11 177 VAL A O 1
ATOM 1399 N N . PRO A 1 178 ? 10.662 -12.080 23.526 1.00 31.45 178 PRO A N 1
ATOM 1400 C CA . PRO A 1 178 ? 9.716 -13.064 24.043 1.00 31.45 178 PRO A CA 1
ATOM 1401 C C . PRO A 1 178 ? 9.656 -13.035 25.575 1.00 31.45 178 PRO A C 1
ATOM 1403 O O . PRO A 1 178 ? 10.670 -13.196 26.255 1.00 31.45 178 PRO A O 1
ATOM 1406 N N . ARG A 1 179 ? 8.449 -12.938 26.140 1.00 29.22 179 ARG A N 1
ATOM 1407 C CA . ARG A 1 179 ? 8.191 -13.422 27.501 1.00 29.22 179 ARG A CA 1
ATOM 1408 C C . ARG A 1 179 ? 6.887 -14.203 27.513 1.00 29.22 179 ARG A C 1
ATOM 1410 O O . ARG A 1 179 ? 5.833 -13.682 27.164 1.00 29.22 179 ARG A O 1
ATOM 1417 N N . GLY A 1 180 ? 7.025 -15.492 27.808 1.00 30.47 180 GLY A N 1
ATOM 1418 C CA . GLY A 1 180 ? 6.001 -16.495 27.578 1.00 30.47 180 GLY A CA 1
ATOM 1419 C C . GLY A 1 180 ? 4.771 -16.360 28.464 1.00 30.47 180 GLY A C 1
ATOM 1420 O O . GLY A 1 180 ? 4.831 -15.876 29.589 1.00 30.47 180 GLY A O 1
ATOM 1421 N N . SER A 1 181 ? 3.668 -16.893 27.958 1.00 25.88 181 SER A N 1
ATOM 1422 C CA . SER A 1 181 ? 2.721 -17.661 28.758 1.00 25.88 181 SER A CA 1
ATOM 1423 C C . SER A 1 181 ? 1.911 -18.551 27.816 1.00 25.88 181 SER A C 1
ATOM 1425 O O . SER A 1 181 ? 1.480 -18.123 26.747 1.00 25.88 181 SER A O 1
ATOM 1427 N N . ASN A 1 182 ? 1.778 -19.819 28.196 1.00 35.19 182 ASN A N 1
ATOM 1428 C CA . ASN A 1 182 ? 0.962 -20.799 27.497 1.00 35.19 182 ASN A CA 1
ATOM 1429 C C . ASN A 1 182 ? -0.507 -20.502 27.804 1.00 35.19 182 ASN A C 1
ATOM 1431 O O . ASN A 1 182 ? -0.925 -20.652 28.950 1.00 35.19 182 ASN A O 1
ATOM 1435 N N . PHE A 1 183 ? -1.287 -20.119 26.797 1.00 30.23 183 PHE A N 1
ATOM 1436 C CA . PHE A 1 183 ? -2.744 -20.167 26.869 1.00 30.23 183 PHE A CA 1
ATOM 1437 C C . PHE A 1 183 ? -3.312 -20.589 25.511 1.00 30.23 183 PHE A C 1
ATOM 1439 O O . PHE A 1 183 ? -2.777 -20.254 24.455 1.00 30.23 183 PHE A O 1
ATOM 1446 N N . SER A 1 184 ? -4.374 -21.383 25.547 1.00 34.47 184 SER A N 1
ATOM 1447 C CA . SER A 1 184 ? -5.089 -21.926 24.392 1.00 34.47 184 SER A CA 1
ATOM 1448 C C . SER A 1 184 ? -5.731 -20.802 23.559 1.00 34.47 184 SER A C 1
ATOM 1450 O O . SER A 1 184 ? -6.827 -20.349 23.885 1.00 34.47 184 SER A O 1
ATOM 1452 N N . LEU A 1 185 ? -5.043 -20.334 22.511 1.00 37.44 185 LEU A N 1
ATOM 1453 C CA . LEU A 1 185 ? -5.415 -19.157 21.701 1.00 37.44 185 LEU A CA 1
ATOM 1454 C C . LEU A 1 185 ? -5.877 -19.469 20.262 1.00 37.44 185 LEU A C 1
ATOM 1456 O O . LEU A 1 185 ? -6.212 -18.553 19.517 1.00 37.44 185 LEU A O 1
ATOM 1460 N N . THR A 1 186 ? -5.902 -20.727 19.826 1.00 37.72 186 THR A N 1
ATOM 1461 C CA . THR A 1 186 ? -5.935 -21.048 18.386 1.00 37.72 186 THR A CA 1
ATOM 1462 C C . THR A 1 186 ? -7.244 -20.688 17.670 1.00 37.72 186 THR A C 1
ATOM 1464 O O . THR A 1 186 ? -7.196 -20.237 16.532 1.00 37.72 186 THR A O 1
ATOM 1467 N N . THR A 1 187 ? -8.411 -20.795 18.313 1.00 39.06 187 THR A N 1
ATOM 1468 C CA . THR A 1 187 ? -9.699 -20.634 17.605 1.00 39.06 187 THR A CA 1
ATOM 1469 C C . THR A 1 187 ? -10.115 -19.171 17.380 1.00 39.06 187 THR A C 1
ATOM 1471 O O . THR A 1 187 ? -10.614 -18.832 16.310 1.00 39.06 187 THR A O 1
ATOM 1474 N N . HIS A 1 188 ? -9.895 -18.282 18.359 1.00 44.53 188 HIS A N 1
ATOM 1475 C CA . HIS A 1 188 ? -10.280 -16.862 18.254 1.00 44.53 188 HIS A CA 1
ATOM 1476 C C . HIS A 1 188 ? -9.328 -16.044 17.370 1.00 44.53 188 HIS A C 1
ATOM 1478 O O . HIS A 1 188 ? -9.749 -15.064 16.747 1.00 44.53 188 HIS A O 1
ATOM 1484 N N . VAL A 1 189 ? -8.054 -16.442 17.299 1.00 47.59 189 VAL A N 1
ATOM 1485 C CA . VAL A 1 189 ? -7.045 -15.797 16.448 1.00 47.59 189 VAL A CA 1
ATOM 1486 C C . VAL A 1 189 ? -7.394 -16.020 14.975 1.00 47.59 189 VAL A C 1
ATOM 1488 O O . VAL A 1 189 ? -7.527 -15.039 14.249 1.00 47.59 189 VAL A O 1
ATOM 1491 N N . SER A 1 190 ? -7.661 -17.266 14.561 1.00 47.91 190 SER A N 1
ATOM 1492 C CA . SER A 1 190 ? -8.020 -17.600 13.172 1.00 47.91 190 SER A CA 1
ATOM 1493 C C . SER A 1 190 ? -9.316 -16.930 12.711 1.00 47.91 190 SER A C 1
ATOM 1495 O O . SER A 1 190 ? -9.358 -16.347 11.631 1.00 47.91 190 SER A O 1
ATOM 1497 N N . SER A 1 191 ? -10.369 -16.895 13.540 1.00 51.97 191 SER A N 1
ATOM 1498 C CA . SER A 1 191 ? -11.619 -16.216 13.156 1.00 51.97 191 SER A CA 1
ATOM 1499 C C . SER A 1 191 ? -11.454 -14.702 12.994 1.00 51.97 191 SER A C 1
ATOM 1501 O O . SER A 1 191 ? -12.143 -14.080 12.189 1.00 51.97 191 SER A O 1
ATOM 1503 N N . THR A 1 192 ? -10.558 -14.095 13.774 1.00 53.56 192 THR A N 1
ATOM 1504 C CA . THR A 1 192 ? -10.287 -12.654 13.729 1.00 53.56 192 THR A CA 1
ATOM 1505 C C . THR A 1 192 ? -9.376 -12.304 12.555 1.00 53.56 192 THR A C 1
ATOM 1507 O O . THR A 1 192 ? -9.624 -11.324 11.856 1.00 53.56 192 THR A O 1
ATOM 1510 N N . LEU A 1 193 ? -8.367 -13.134 12.295 1.00 52.41 193 LEU A N 1
ATOM 1511 C CA . LEU A 1 193 ? -7.456 -13.003 11.165 1.00 52.41 193 LEU A CA 1
ATOM 1512 C C . LEU A 1 193 ? -8.202 -13.137 9.830 1.00 52.41 193 LEU A C 1
ATOM 1514 O O . LEU A 1 193 ? -8.055 -12.269 8.973 1.00 52.41 193 LEU A O 1
ATOM 1518 N N . HIS A 1 194 ? -9.109 -14.112 9.715 1.00 54.16 194 HIS A N 1
ATOM 1519 C CA . HIS A 1 194 ? -10.020 -14.277 8.574 1.00 54.16 194 HIS A CA 1
ATOM 1520 C C . HIS A 1 194 ? -10.911 -13.038 8.329 1.00 54.16 194 HIS A C 1
ATOM 1522 O O . HIS A 1 194 ? -11.271 -12.673 7.203 1.00 54.16 194 HIS A O 1
ATOM 1528 N N . ARG A 1 195 ? -11.278 -12.337 9.402 1.00 53.59 195 ARG A N 1
ATOM 1529 C CA . ARG A 1 195 ? -12.115 -11.128 9.365 1.00 53.59 195 ARG A CA 1
ATOM 1530 C C . ARG A 1 195 ? -11.304 -9.897 8.944 1.00 53.59 195 ARG A C 1
ATOM 1532 O O . ARG A 1 195 ? -11.788 -9.093 8.149 1.00 53.59 195 ARG A O 1
ATOM 1539 N N . SER A 1 196 ? -10.054 -9.798 9.398 1.00 51.31 196 SER A N 1
ATOM 1540 C CA . SER A 1 196 ? -9.082 -8.776 8.983 1.00 51.31 196 SER A CA 1
ATOM 1541 C C . SER A 1 196 ? -8.618 -8.953 7.533 1.00 51.31 196 SER A C 1
ATOM 1543 O O . SER A 1 196 ? -8.548 -7.969 6.800 1.00 51.31 196 SER A O 1
ATOM 1545 N N . GLN A 1 197 ? -8.411 -10.198 7.092 1.00 53.34 197 GLN A N 1
ATOM 1546 C CA . GLN A 1 197 ? -8.195 -10.602 5.696 1.00 53.34 197 GLN A CA 1
ATOM 1547 C C . GLN A 1 197 ? -9.278 -10.011 4.782 1.00 53.34 197 GLN A C 1
ATOM 1549 O O . GLN A 1 197 ? -8.996 -9.223 3.878 1.00 53.34 197 GLN A O 1
ATOM 1554 N N . THR A 1 198 ? -10.545 -10.294 5.100 1.00 51.25 198 THR A N 1
ATOM 1555 C CA . THR A 1 198 ? -11.716 -9.813 4.345 1.00 51.25 198 THR A CA 1
ATOM 1556 C C . THR A 1 198 ? -11.791 -8.276 4.274 1.00 51.25 198 THR A C 1
ATOM 1558 O O . THR A 1 198 ? -12.350 -7.721 3.327 1.00 51.25 198 THR A O 1
ATOM 1561 N N . MET A 1 199 ? -11.243 -7.569 5.267 1.00 48.97 199 MET A N 1
ATOM 1562 C CA . MET A 1 199 ? -11.243 -6.105 5.349 1.00 48.97 199 MET A CA 1
ATOM 1563 C C . MET A 1 199 ? -10.089 -5.457 4.586 1.00 48.97 199 MET A C 1
ATOM 1565 O O . MET A 1 199 ? -10.326 -4.471 3.890 1.00 48.97 199 MET A O 1
ATOM 1569 N N . ALA A 1 200 ? -8.883 -6.028 4.643 1.00 48.94 200 ALA A N 1
ATOM 1570 C CA . ALA A 1 200 ? -7.747 -5.613 3.817 1.00 48.94 200 ALA A CA 1
ATOM 1571 C C . ALA A 1 200 ? -8.135 -5.579 2.332 1.00 48.94 200 ALA A C 1
ATOM 1573 O O . ALA A 1 200 ? -7.962 -4.575 1.640 1.00 48.94 200 ALA A O 1
ATOM 1574 N N . LEU A 1 201 ? -8.798 -6.648 1.893 1.00 50.00 201 LEU A N 1
ATOM 1575 C CA . LEU A 1 201 ? -9.344 -6.827 0.551 1.00 50.00 201 LEU A CA 1
ATOM 1576 C C . LEU A 1 201 ? -10.385 -5.761 0.162 1.00 50.00 201 LEU A C 1
ATOM 1578 O O . LEU A 1 201 ? -10.413 -5.314 -0.981 1.00 50.00 201 LEU A O 1
ATOM 1582 N N . LYS A 1 202 ? -11.223 -5.316 1.108 1.00 49.84 202 LYS A N 1
ATOM 1583 C CA . LYS A 1 202 ? -12.265 -4.292 0.882 1.00 49.84 202 LYS A CA 1
ATOM 1584 C C . LYS A 1 202 ? -11.722 -2.866 0.861 1.00 49.84 202 LYS A C 1
ATOM 1586 O O . LYS A 1 202 ? -12.290 -2.018 0.181 1.00 49.84 202 LYS A O 1
ATOM 1591 N N . VAL A 1 203 ? -10.660 -2.601 1.620 1.00 45.69 203 VAL A N 1
ATOM 1592 C CA . VAL A 1 203 ? -10.018 -1.280 1.701 1.00 45.69 203 VAL A CA 1
ATOM 1593 C C . VAL A 1 203 ? -9.079 -1.047 0.523 1.00 45.69 203 VAL A C 1
ATOM 1595 O O . VAL A 1 203 ? -8.703 0.093 0.296 1.00 45.69 203 VAL A O 1
ATOM 1598 N N . THR A 1 204 ? -8.724 -2.081 -0.247 1.00 49.81 204 THR A N 1
ATOM 1599 C CA . THR A 1 204 ? -7.765 -1.957 -1.348 1.00 49.81 204 THR A CA 1
ATOM 1600 C C . THR A 1 204 ? -8.401 -1.245 -2.553 1.00 49.81 204 THR A C 1
ATOM 1602 O O . THR A 1 204 ? -9.165 -1.859 -3.298 1.00 49.81 204 THR A O 1
ATOM 1605 N N . PRO A 1 205 ? -8.080 0.034 -2.821 1.00 47.69 205 PRO A N 1
ATOM 1606 C CA . PRO A 1 205 ? -8.711 0.811 -3.885 1.00 47.69 205 PRO A CA 1
ATOM 1607 C C . PRO A 1 205 ? -7.977 0.659 -5.226 1.00 47.69 205 PRO A C 1
ATOM 1609 O O . PRO A 1 205 ? -8.219 1.412 -6.165 1.00 47.69 205 PRO A O 1
ATOM 1612 N N . SER A 1 206 ? -7.001 -0.239 -5.333 1.00 52.41 206 SER A N 1
ATOM 1613 C CA . SER A 1 206 ? -5.936 -0.090 -6.325 1.00 52.41 206 SER A CA 1
ATOM 1614 C C . SER A 1 206 ? -6.144 -0.873 -7.624 1.00 52.41 206 SER A C 1
ATOM 1616 O O . SER A 1 206 ? -5.796 -0.356 -8.686 1.00 52.41 206 SER A O 1
ATOM 1618 N N . SER A 1 207 ? -6.763 -2.061 -7.599 1.00 51.59 207 SER A N 1
ATOM 1619 C CA . SER A 1 207 ? -6.912 -2.888 -8.812 1.00 51.59 207 SER A CA 1
ATOM 1620 C C . SER A 1 207 ? -7.830 -2.237 -9.853 1.00 51.59 207 SER A C 1
ATOM 1622 O O . SER A 1 207 ? -7.499 -2.195 -11.039 1.00 51.59 207 SER A O 1
ATOM 1624 N N . HIS A 1 208 ? -8.947 -1.640 -9.417 1.00 52.59 208 HIS A N 1
ATOM 1625 C CA . HIS A 1 208 ? -9.876 -0.942 -10.313 1.00 52.59 208 HIS A CA 1
ATOM 1626 C C . HIS A 1 208 ? -9.267 0.332 -10.918 1.00 52.59 208 HIS A C 1
ATOM 1628 O O . HIS A 1 208 ? -9.514 0.641 -12.084 1.00 52.59 208 HIS A O 1
ATOM 1634 N N . ASN A 1 209 ? -8.434 1.053 -10.160 1.00 55.88 209 ASN A N 1
ATOM 1635 C CA . ASN A 1 209 ? -7.812 2.285 -10.637 1.00 55.88 209 ASN A CA 1
ATOM 1636 C C . ASN A 1 209 ? -6.732 2.026 -11.683 1.00 55.88 209 ASN A C 1
ATOM 1638 O O . ASN A 1 209 ? -6.741 2.698 -12.712 1.00 55.88 209 ASN A O 1
ATOM 1642 N N . ILE A 1 210 ? -5.854 1.033 -11.483 1.00 58.44 210 ILE A N 1
ATOM 1643 C CA . ILE A 1 210 ? -4.880 0.669 -12.523 1.00 58.44 210 ILE A CA 1
ATOM 1644 C C . ILE A 1 210 ? -5.616 0.214 -13.778 1.00 58.44 210 ILE A C 1
ATOM 1646 O O . ILE A 1 210 ? -5.310 0.707 -14.857 1.00 58.44 210 ILE A O 1
ATOM 1650 N N . ASN A 1 211 ? -6.644 -0.630 -13.648 1.00 59.59 211 ASN A N 1
ATOM 1651 C CA . ASN A 1 211 ? -7.412 -1.080 -14.806 1.00 59.59 211 ASN A CA 1
ATOM 1652 C C . ASN A 1 211 ? -8.062 0.098 -15.564 1.00 59.59 211 ASN A C 1
ATOM 1654 O O . ASN A 1 211 ? -8.020 0.145 -16.788 1.00 59.59 211 ASN A O 1
ATOM 1658 N N . LYS A 1 212 ? -8.554 1.125 -14.858 1.00 63.44 212 LYS A N 1
ATOM 1659 C CA . LYS A 1 212 ? -9.060 2.361 -15.478 1.00 63.44 212 LYS A CA 1
ATOM 1660 C C . LYS A 1 212 ? -7.979 3.124 -16.261 1.00 63.44 212 LYS A C 1
ATOM 1662 O O . LYS A 1 212 ? -8.263 3.592 -17.358 1.00 63.44 212 LYS A O 1
ATOM 1667 N N . TYR A 1 213 ? -6.751 3.218 -15.743 1.00 54.84 213 TYR A N 1
ATOM 1668 C CA . TYR A 1 213 ? -5.613 3.819 -16.464 1.00 54.84 213 TYR A CA 1
ATOM 1669 C C . TYR A 1 213 ? -5.130 2.961 -17.647 1.00 54.84 213 TYR A C 1
ATOM 1671 O O . TYR A 1 213 ? -4.622 3.482 -18.645 1.00 54.84 213 TYR A O 1
ATOM 1679 N N . LEU A 1 214 ? -5.288 1.640 -17.556 1.00 55.38 214 LEU A N 1
ATOM 1680 C CA . LEU A 1 214 ? -4.990 0.721 -18.651 1.00 55.38 214 LEU A CA 1
ATOM 1681 C C . LEU A 1 214 ? -6.026 0.839 -19.777 1.00 55.38 214 LEU A C 1
ATOM 1683 O O . LEU A 1 214 ? -5.620 0.836 -20.937 1.00 55.38 214 LEU A O 1
ATOM 1687 N N . GLN A 1 215 ? -7.307 1.024 -19.437 1.00 56.97 215 GLN A N 1
ATOM 1688 C CA . GLN A 1 215 ? -8.436 1.103 -20.376 1.00 56.97 215 GLN A CA 1
ATOM 1689 C C . GLN A 1 215 ? -8.654 2.477 -21.020 1.00 56.97 215 GLN A C 1
ATOM 1691 O O . GLN A 1 215 ? -9.287 2.555 -22.068 1.00 56.97 215 GLN A O 1
ATOM 1696 N N . THR A 1 216 ? -8.155 3.572 -20.441 1.00 51.78 216 THR A N 1
ATOM 1697 C CA . THR A 1 216 ? -8.151 4.858 -21.151 1.00 51.78 216 THR A CA 1
ATOM 1698 C C . THR A 1 216 ? -7.162 4.788 -22.317 1.00 51.78 216 THR A C 1
ATOM 1700 O O . THR A 1 216 ? -5.967 4.590 -22.078 1.00 51.78 216 THR A O 1
ATOM 1703 N N . GLU A 1 217 ? -7.648 4.976 -23.551 1.00 45.47 217 GLU A N 1
ATOM 1704 C CA . GLU A 1 217 ? -6.898 5.100 -24.824 1.00 45.47 217 GLU A CA 1
ATOM 1705 C C . GLU A 1 217 ? -5.970 6.342 -24.869 1.00 45.47 217 GLU A C 1
ATOM 1707 O O . GLU A 1 217 ? -5.837 7.018 -25.884 1.00 45.47 217 GLU A O 1
ATOM 1712 N N . GLY A 1 218 ? -5.349 6.700 -23.745 1.00 54.91 218 GLY A N 1
ATOM 1713 C CA . GLY A 1 218 ? -4.346 7.754 -23.645 1.00 54.91 218 GLY A CA 1
ATOM 1714 C C . GLY A 1 218 ? -2.931 7.181 -23.596 1.00 54.91 218 GLY A C 1
ATOM 1715 O O . GLY A 1 218 ? -2.711 6.055 -23.137 1.00 54.91 218 GLY A O 1
ATOM 1716 N N . GLU A 1 219 ? -1.958 7.982 -24.030 1.00 62.91 219 GLU A N 1
ATOM 1717 C CA . GLU A 1 219 ? -0.535 7.654 -23.936 1.00 62.91 219 GLU A CA 1
ATOM 1718 C C . GLU A 1 219 ? -0.141 7.421 -22.470 1.00 62.91 219 GLU A C 1
ATOM 1720 O O . GLU A 1 219 ? -0.237 8.333 -21.639 1.00 62.91 219 GLU A O 1
ATOM 1725 N N . LEU A 1 220 ? 0.341 6.208 -22.155 1.00 70.38 220 LEU A N 1
ATOM 1726 C CA . LEU A 1 220 ? 0.834 5.829 -20.824 1.00 70.38 220 LEU A CA 1
ATOM 1727 C C . LEU A 1 220 ? 1.849 6.851 -20.291 1.00 70.38 220 LEU A C 1
ATOM 1729 O O . LEU A 1 220 ? 1.849 7.133 -19.095 1.00 70.38 220 LEU A O 1
ATOM 1733 N N . GLY A 1 221 ? 2.635 7.466 -21.185 1.00 67.06 221 GLY A N 1
ATOM 1734 C CA . GLY A 1 221 ? 3.576 8.547 -20.885 1.00 67.06 221 GLY A CA 1
ATOM 1735 C C . GLY A 1 221 ? 2.973 9.687 -20.059 1.00 67.06 221 GLY A C 1
ATOM 1736 O O . GLY A 1 221 ? 3.567 10.105 -19.069 1.00 67.06 221 GLY A O 1
ATOM 1737 N N . SER A 1 222 ? 1.760 10.135 -20.392 1.00 68.88 222 SER A N 1
ATOM 1738 C CA . SER A 1 222 ? 1.073 11.225 -19.678 1.00 68.88 222 SER A CA 1
ATOM 1739 C C . SER A 1 222 ? 0.549 10.822 -18.290 1.00 68.88 222 SER A C 1
ATOM 1741 O O . SER A 1 222 ? 0.345 11.672 -17.422 1.00 68.88 222 SER A O 1
ATOM 1743 N N . ALA A 1 223 ? 0.352 9.521 -18.059 1.00 76.44 223 ALA A N 1
ATOM 1744 C CA . ALA A 1 223 ? -0.190 8.965 -16.822 1.00 76.44 223 ALA A CA 1
ATOM 1745 C C . ALA A 1 223 ? 0.866 8.278 -15.936 1.00 76.44 223 ALA A C 1
ATOM 1747 O O . ALA A 1 223 ? 0.539 7.905 -14.808 1.00 76.44 223 ALA A O 1
ATOM 1748 N N . LEU A 1 224 ? 2.114 8.143 -16.409 1.00 78.69 224 LEU A N 1
ATOM 1749 C CA . LEU A 1 224 ? 3.214 7.403 -15.771 1.00 78.69 224 LEU A CA 1
ATOM 1750 C C . LEU A 1 224 ? 3.325 7.659 -14.268 1.00 78.69 224 LEU A C 1
ATOM 1752 O O . LEU A 1 224 ? 3.376 6.732 -13.463 1.00 78.69 224 LEU A O 1
ATOM 1756 N N . TYR A 1 225 ? 3.316 8.933 -13.888 1.00 77.56 225 TYR A N 1
ATOM 1757 C CA . TYR A 1 225 ? 3.463 9.346 -12.501 1.00 77.56 225 TYR A CA 1
ATOM 1758 C C . TYR A 1 225 ? 2.306 8.862 -11.608 1.00 77.56 225 TYR A C 1
ATOM 1760 O O . TYR A 1 225 ? 2.538 8.347 -10.515 1.00 77.56 225 TYR A O 1
ATOM 1768 N N . ASN A 1 226 ? 1.062 8.955 -12.091 1.00 77.31 226 ASN A N 1
ATOM 1769 C CA . ASN A 1 226 ? -0.122 8.488 -11.360 1.00 77.31 226 ASN A CA 1
ATOM 1770 C C . ASN A 1 226 ? -0.143 6.957 -11.244 1.00 77.31 226 ASN A C 1
ATOM 1772 O O . ASN A 1 226 ? -0.529 6.411 -10.207 1.00 77.31 226 ASN A O 1
ATOM 1776 N N . VAL A 1 227 ? 0.294 6.260 -12.296 1.00 80.88 227 VAL A N 1
ATOM 1777 C CA . VAL A 1 227 ? 0.403 4.796 -12.295 1.00 80.88 227 VAL A CA 1
ATOM 1778 C C . VAL A 1 227 ? 1.457 4.344 -11.283 1.00 80.88 227 VAL A C 1
ATOM 1780 O O . VAL A 1 227 ? 1.155 3.506 -10.438 1.00 80.88 227 VAL A O 1
ATOM 1783 N N . CYS A 1 228 ? 2.648 4.954 -11.285 1.00 83.56 228 CYS A N 1
ATOM 1784 C CA . CYS A 1 228 ? 3.710 4.648 -10.320 1.00 83.56 228 CYS A CA 1
ATOM 1785 C C . CYS A 1 228 ? 3.248 4.873 -8.868 1.00 83.56 228 CYS A C 1
ATOM 1787 O O . CYS A 1 228 ? 3.472 4.029 -8.003 1.00 83.56 228 CYS A O 1
ATOM 1789 N N . LYS A 1 229 ? 2.512 5.957 -8.598 1.00 77.38 229 LYS A N 1
ATOM 1790 C CA . LYS A 1 229 ? 1.924 6.229 -7.273 1.00 77.38 229 LYS A CA 1
ATOM 1791 C C . LYS A 1 229 ? 0.891 5.191 -6.844 1.00 77.38 229 LYS A C 1
ATOM 1793 O O . LYS A 1 229 ? 0.886 4.762 -5.693 1.00 77.38 229 LYS A O 1
ATOM 1798 N N . THR A 1 230 ? 0.041 4.761 -7.772 1.00 78.56 230 THR A N 1
ATOM 1799 C CA . THR A 1 230 ? -0.934 3.696 -7.502 1.00 78.56 230 THR A CA 1
ATOM 1800 C C . THR A 1 230 ? -0.220 2.385 -7.167 1.00 78.56 230 THR A C 1
ATOM 1802 O O . THR A 1 230 ? -0.621 1.681 -6.244 1.00 78.56 230 THR A O 1
ATOM 1805 N N . LEU A 1 231 ? 0.878 2.092 -7.864 1.00 84.62 231 LEU A N 1
ATOM 1806 C CA . LEU A 1 231 ? 1.675 0.890 -7.651 1.00 84.62 231 LEU A CA 1
ATOM 1807 C C . LEU A 1 231 ? 2.401 0.894 -6.2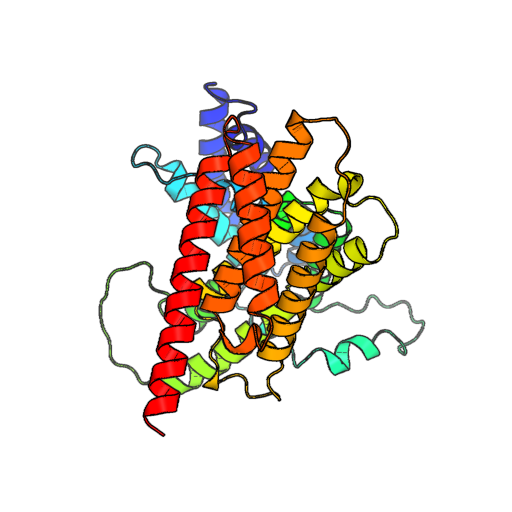97 1.00 84.62 231 LEU A C 1
ATOM 1809 O O . LEU A 1 231 ? 2.373 -0.106 -5.590 1.00 84.62 231 LEU A O 1
ATOM 1813 N N . ARG A 1 232 ? 2.917 2.049 -5.858 1.00 83.94 232 ARG A N 1
ATOM 1814 C CA . ARG A 1 232 ? 3.435 2.232 -4.487 1.00 83.94 232 ARG A CA 1
ATOM 1815 C C . ARG A 1 232 ? 2.404 1.917 -3.414 1.00 83.94 232 ARG A C 1
ATOM 1817 O O . ARG A 1 232 ? 2.719 1.288 -2.409 1.00 83.94 232 ARG A O 1
ATOM 1824 N N . SER A 1 233 ? 1.163 2.350 -3.623 1.00 77.88 233 SER A N 1
ATOM 1825 C CA . SER A 1 233 ? 0.066 2.036 -2.705 1.00 77.88 233 SER A CA 1
ATOM 1826 C C . SER A 1 233 ? -0.237 0.537 -2.678 1.00 77.88 233 SER A C 1
ATOM 1828 O O . SER A 1 233 ? -0.397 -0.026 -1.597 1.00 77.88 233 SER A O 1
ATOM 1830 N N . ILE A 1 234 ? -0.225 -0.134 -3.840 1.00 82.19 234 ILE A N 1
ATOM 1831 C CA . ILE A 1 234 ? -0.320 -1.602 -3.910 1.00 82.19 234 ILE A CA 1
ATOM 1832 C C . ILE A 1 234 ? 0.787 -2.249 -3.095 1.00 82.19 234 ILE A C 1
ATOM 1834 O O . ILE A 1 234 ? 0.485 -3.066 -2.232 1.00 82.19 234 ILE A O 1
ATOM 1838 N N . ASN A 1 235 ? 2.041 -1.862 -3.327 1.00 86.56 235 ASN A N 1
ATOM 1839 C CA . ASN A 1 235 ? 3.178 -2.421 -2.605 1.00 86.56 235 ASN A CA 1
ATOM 1840 C C . ASN A 1 235 ? 3.061 -2.211 -1.104 1.00 86.56 235 ASN A C 1
ATOM 1842 O O . ASN A 1 235 ? 3.278 -3.152 -0.351 1.00 86.56 235 ASN A O 1
ATOM 1846 N N . SER A 1 236 ? 2.635 -1.026 -0.664 1.00 82.69 236 SER A N 1
ATOM 1847 C CA . SER A 1 236 ? 2.405 -0.767 0.755 1.00 82.69 236 SER A CA 1
ATOM 1848 C C . SER A 1 236 ? 1.361 -1.718 1.349 1.00 82.69 236 SER A C 1
ATOM 1850 O O . SER A 1 236 ? 1.596 -2.290 2.409 1.00 82.69 236 SER A O 1
ATOM 1852 N N . VAL A 1 237 ? 0.239 -1.944 0.657 1.00 80.19 237 VAL A N 1
ATOM 1853 C CA . VAL A 1 237 ? -0.809 -2.869 1.118 1.00 80.19 237 VAL A CA 1
ATOM 1854 C C . VAL A 1 237 ? -0.327 -4.322 1.101 1.00 80.19 237 VAL A C 1
ATOM 1856 O O . VAL A 1 237 ? -0.522 -5.032 2.086 1.00 80.19 237 VAL A O 1
ATOM 1859 N N . LEU A 1 238 ? 0.317 -4.772 0.019 1.00 84.69 238 LEU A N 1
ATOM 1860 C CA . LEU A 1 238 ? 0.843 -6.137 -0.091 1.00 84.69 238 LEU A CA 1
ATOM 1861 C C . LEU A 1 238 ? 1.918 -6.414 0.967 1.00 84.69 238 LEU A C 1
ATOM 1863 O O . LEU A 1 238 ? 1.920 -7.479 1.580 1.00 84.69 238 LEU A O 1
ATOM 1867 N N . LEU A 1 239 ? 2.797 -5.447 1.229 1.00 84.44 239 LEU A N 1
ATOM 1868 C CA . LEU A 1 239 ? 3.802 -5.552 2.278 1.00 84.44 239 LEU A CA 1
ATOM 1869 C C . LEU A 1 239 ? 3.150 -5.692 3.657 1.00 84.44 239 LEU A C 1
ATOM 1871 O O . LEU A 1 239 ? 3.554 -6.559 4.429 1.00 84.44 239 LEU A O 1
ATOM 1875 N N . SER A 1 240 ? 2.104 -4.915 3.949 1.00 79.56 240 SER A N 1
ATOM 1876 C CA . SER A 1 240 ? 1.332 -5.076 5.186 1.00 79.56 240 SER A CA 1
ATOM 1877 C C . SER A 1 240 ? 0.690 -6.460 5.289 1.00 79.56 240 SER A C 1
ATOM 1879 O O . SER A 1 240 ? 0.757 -7.067 6.353 1.00 79.56 240 SER A O 1
ATOM 1881 N N . LEU A 1 241 ? 0.150 -7.019 4.195 1.00 79.88 241 LEU A N 1
ATOM 1882 C CA . LEU A 1 241 ? -0.371 -8.396 4.200 1.00 79.88 241 LEU A CA 1
ATOM 1883 C C . LEU A 1 241 ? 0.698 -9.417 4.617 1.00 79.88 241 LEU A C 1
ATOM 1885 O O . LEU A 1 241 ? 0.399 -10.325 5.393 1.00 79.88 241 LEU A O 1
ATOM 1889 N N . ILE A 1 242 ? 1.933 -9.256 4.131 1.00 81.94 242 ILE A N 1
ATOM 1890 C CA . ILE A 1 242 ? 3.066 -10.132 4.459 1.00 81.94 242 ILE A CA 1
ATOM 1891 C C . ILE A 1 242 ? 3.484 -9.950 5.921 1.00 81.94 242 ILE A C 1
ATOM 1893 O O . ILE A 1 242 ? 3.534 -10.923 6.675 1.00 81.94 242 ILE A O 1
ATOM 1897 N N . CYS A 1 243 ? 3.782 -8.712 6.327 1.00 80.81 243 CYS A N 1
ATOM 1898 C CA . CYS A 1 243 ? 4.292 -8.399 7.663 1.00 80.81 243 CYS A CA 1
ATOM 1899 C C . CYS A 1 243 ? 3.310 -8.816 8.761 1.00 80.81 243 CYS A C 1
ATOM 1901 O O . CYS A 1 243 ? 3.718 -9.403 9.764 1.00 80.81 243 CYS A O 1
ATOM 1903 N N . ASP A 1 244 ? 2.020 -8.580 8.534 1.00 77.00 244 ASP A N 1
ATOM 1904 C CA . ASP A 1 244 ? 0.964 -8.871 9.500 1.00 77.00 244 ASP A CA 1
ATOM 1905 C C . ASP A 1 244 ? 0.369 -10.276 9.337 1.00 77.00 244 ASP A C 1
ATOM 1907 O O . ASP A 1 244 ? -0.561 -10.644 10.058 1.00 77.00 244 ASP A O 1
ATOM 1911 N N . LYS A 1 245 ? 0.909 -11.078 8.405 1.00 77.69 245 LYS A N 1
ATOM 1912 C CA . LYS A 1 245 ? 0.480 -12.455 8.107 1.00 77.69 245 LYS A CA 1
ATOM 1913 C C . LYS A 1 245 ? -1.027 -12.556 7.870 1.00 77.69 245 LYS A C 1
ATOM 1915 O O . LYS A 1 245 ? -1.698 -13.478 8.330 1.00 77.69 245 LYS A O 1
ATOM 1920 N N . LEU A 1 246 ? -1.561 -11.591 7.127 1.00 72.31 246 LEU A N 1
ATOM 1921 C CA . LEU A 1 246 ? -2.983 -11.454 6.812 1.00 72.31 246 LEU A CA 1
ATOM 1922 C C . LEU A 1 246 ? -3.389 -12.305 5.617 1.00 72.31 246 LEU A C 1
ATOM 1924 O O . LEU A 1 246 ? -4.341 -11.962 4.936 1.00 72.31 246 LEU A O 1
ATOM 1928 N N . TYR A 1 247 ? -2.675 -13.377 5.313 1.00 75.25 247 TYR A N 1
ATOM 1929 C CA . TYR A 1 247 ? -3.106 -14.364 4.339 1.00 75.25 247 TYR A CA 1
ATOM 1930 C C . TYR A 1 247 ? -2.589 -15.720 4.790 1.00 75.25 247 TYR A C 1
ATOM 1932 O O . TYR A 1 247 ? -1.398 -15.886 5.051 1.00 75.25 247 TYR A O 1
ATOM 1940 N N . LEU A 1 248 ? -3.500 -16.679 4.893 1.00 71.56 248 LEU A N 1
ATOM 1941 C CA . LEU A 1 248 ? -3.180 -18.075 5.122 1.00 71.56 248 LEU A CA 1
ATOM 1942 C C . LEU A 1 248 ? -3.995 -18.890 4.134 1.00 71.56 248 LEU A C 1
ATOM 1944 O O . LEU A 1 248 ? -5.223 -18.891 4.186 1.00 71.56 248 LEU A O 1
ATOM 1948 N N . ARG A 1 249 ? -3.302 -19.615 3.257 1.00 72.19 249 ARG A N 1
ATOM 1949 C CA . ARG A 1 249 ? -3.919 -20.463 2.233 1.00 72.19 249 ARG A CA 1
ATOM 1950 C C . ARG A 1 249 ? -4.980 -21.407 2.808 1.00 72.19 249 ARG A C 1
ATOM 1952 O O . ARG A 1 249 ? -6.039 -21.590 2.222 1.00 72.19 249 ARG A O 1
ATOM 1959 N N . THR A 1 250 ? -4.711 -21.985 3.977 1.00 66.88 250 THR A N 1
ATOM 1960 C CA . THR A 1 250 ? -5.620 -22.916 4.664 1.00 66.88 250 THR A CA 1
ATOM 1961 C C . THR A 1 250 ? -6.898 -22.259 5.184 1.00 66.88 250 THR A C 1
ATOM 1963 O O . THR A 1 250 ? -7.857 -22.962 5.487 1.00 66.88 250 THR A O 1
ATOM 1966 N N . GLU A 1 251 ? -6.911 -20.933 5.321 1.00 66.56 251 GLU A N 1
ATOM 1967 C CA . GLU A 1 251 ? -8.041 -20.161 5.841 1.00 66.56 251 GLU A CA 1
ATOM 1968 C C . GLU A 1 251 ? -8.869 -19.489 4.729 1.00 66.56 251 GLU A C 1
ATOM 1970 O O . GLU A 1 251 ? -9.925 -18.937 5.029 1.00 66.56 251 GLU A O 1
ATOM 1975 N N . ASP A 1 252 ? -8.471 -19.585 3.451 1.00 68.12 252 ASP A N 1
ATOM 1976 C CA . ASP A 1 252 ? -9.192 -19.009 2.299 1.00 68.12 252 ASP A CA 1
ATOM 1977 C C . ASP A 1 252 ? -10.424 -19.859 1.914 1.00 68.12 252 ASP A C 1
ATOM 1979 O O . ASP A 1 252 ? -10.543 -20.436 0.834 1.00 68.12 252 ASP A O 1
ATOM 1983 N N . THR A 1 253 ? -11.341 -19.995 2.872 1.00 58.91 253 THR A N 1
ATOM 1984 C CA . THR A 1 253 ? -12.448 -20.964 2.863 1.00 58.91 253 THR A CA 1
ATOM 1985 C C . THR A 1 253 ? -13.657 -20.533 2.025 1.00 58.91 253 THR A C 1
ATOM 1987 O O . THR A 1 253 ? -14.518 -21.357 1.719 1.00 58.91 253 THR A O 1
ATOM 1990 N N . SER A 1 254 ? -13.732 -19.268 1.595 1.00 52.75 254 SER A N 1
ATOM 1991 C CA . SER A 1 254 ? -14.811 -18.765 0.734 1.00 52.75 254 SER A CA 1
ATOM 1992 C C . SER A 1 254 ? -14.450 -18.882 -0.751 1.00 52.75 254 SER A C 1
ATOM 1994 O O . SER A 1 254 ? -14.127 -17.874 -1.374 1.00 52.75 254 SER A O 1
ATOM 1996 N N . GLU A 1 255 ? -14.461 -20.101 -1.301 1.00 58.75 255 GLU A N 1
ATOM 1997 C CA . GLU A 1 255 ? -14.176 -20.386 -2.729 1.00 58.75 255 GLU A CA 1
ATOM 1998 C C . GLU A 1 255 ? -12.836 -19.808 -3.244 1.00 58.75 255 GLU A C 1
ATOM 2000 O O . GLU A 1 255 ? -12.661 -19.596 -4.442 1.00 58.75 255 GLU A O 1
ATOM 2005 N N . GLY A 1 256 ? -11.882 -19.524 -2.349 1.00 64.56 256 GLY A N 1
ATOM 2006 C CA . GLY A 1 256 ? -10.635 -18.847 -2.701 1.00 64.56 256 GLY A CA 1
ATOM 2007 C C . GLY A 1 256 ? -10.794 -17.355 -3.024 1.00 64.56 256 GLY A C 1
ATOM 2008 O O . GLY A 1 256 ? -10.043 -16.829 -3.837 1.00 64.56 256 GLY A O 1
ATOM 2009 N N . ALA A 1 257 ? -11.780 -16.648 -2.459 1.00 66.69 257 ALA A N 1
ATOM 2010 C CA . ALA A 1 257 ? -12.039 -15.233 -2.755 1.00 66.69 257 ALA A CA 1
ATOM 2011 C C . ALA A 1 257 ? -10.806 -14.327 -2.573 1.00 66.69 257 ALA A C 1
ATOM 2013 O O . ALA A 1 257 ? -10.621 -13.383 -3.348 1.00 66.69 257 ALA A O 1
ATOM 2014 N N . SER A 1 258 ? -9.956 -14.612 -1.582 1.00 72.19 258 SER A N 1
ATOM 2015 C CA . SER A 1 258 ? -8.721 -13.855 -1.358 1.00 72.19 258 SER A CA 1
ATOM 2016 C C . SER A 1 258 ? -7.703 -14.157 -2.458 1.00 72.19 258 SER A C 1
ATOM 2018 O O . SER A 1 258 ? -7.154 -13.232 -3.055 1.00 72.19 258 SER A O 1
ATOM 2020 N N . GLN A 1 259 ? -7.520 -15.434 -2.806 1.00 75.75 259 GLN A N 1
ATOM 2021 C CA . GLN A 1 259 ? -6.697 -15.857 -3.940 1.00 75.75 259 GLN A CA 1
ATOM 2022 C C . GLN A 1 259 ? -7.204 -15.277 -5.274 1.00 75.75 259 GLN A C 1
ATOM 2024 O O . GLN A 1 259 ? -6.403 -14.806 -6.078 1.00 75.75 259 GLN A O 1
ATOM 2029 N N . ILE A 1 260 ? -8.521 -15.242 -5.511 1.00 76.50 260 ILE A N 1
ATOM 2030 C CA . ILE A 1 260 ? -9.144 -14.642 -6.704 1.00 76.50 260 ILE A CA 1
ATOM 2031 C C . ILE A 1 260 ? -8.812 -13.153 -6.786 1.00 76.50 260 ILE A C 1
ATOM 2033 O O . ILE A 1 260 ? -8.460 -12.652 -7.855 1.00 76.50 260 ILE A O 1
ATOM 2037 N N . PHE A 1 261 ? -8.881 -12.435 -5.666 1.00 76.88 261 PHE A N 1
ATOM 2038 C CA . PHE A 1 261 ? -8.460 -11.042 -5.638 1.00 76.88 261 PHE A CA 1
ATOM 2039 C C . PHE A 1 261 ? -6.966 -10.892 -5.934 1.00 76.88 261 PHE A C 1
ATOM 2041 O O . PHE A 1 261 ? -6.607 -10.064 -6.770 1.00 76.88 261 PHE A O 1
ATOM 2048 N N . LEU A 1 262 ? -6.097 -11.682 -5.300 1.00 82.56 262 LEU A N 1
ATOM 2049 C CA . LEU A 1 262 ? -4.654 -11.619 -5.548 1.00 82.56 262 LEU A CA 1
ATOM 2050 C C . LEU A 1 262 ? -4.335 -11.910 -7.023 1.00 82.56 262 LEU A C 1
ATOM 2052 O O . LEU A 1 262 ? -3.554 -11.181 -7.630 1.00 82.56 262 LEU A O 1
ATOM 2056 N N . ARG A 1 263 ? -5.027 -12.877 -7.643 1.00 84.19 263 ARG A N 1
ATOM 2057 C CA . ARG A 1 263 ? -4.975 -13.128 -9.095 1.00 84.19 263 ARG A CA 1
ATOM 2058 C C . ARG A 1 263 ? -5.462 -11.937 -9.913 1.00 84.19 263 ARG A C 1
ATOM 2060 O O . ARG A 1 263 ? -4.867 -11.619 -10.936 1.00 84.19 263 ARG A O 1
ATOM 2067 N N . SER A 1 264 ? -6.503 -11.236 -9.465 1.00 81.00 264 SER A N 1
ATOM 2068 C CA . SER A 1 264 ? -6.961 -10.015 -10.140 1.00 81.00 264 SER A CA 1
ATOM 2069 C C . SER A 1 264 ? -5.919 -8.891 -10.083 1.00 81.00 264 SER A C 1
ATOM 2071 O O . SER A 1 264 ? -5.738 -8.180 -11.069 1.00 81.00 264 SER A O 1
ATOM 2073 N N . VAL A 1 265 ? -5.194 -8.756 -8.965 1.00 83.44 265 VAL A N 1
ATOM 2074 C CA . VAL A 1 265 ? -4.069 -7.818 -8.842 1.00 83.44 265 VAL A CA 1
ATOM 2075 C C . VAL A 1 265 ? -2.946 -8.243 -9.784 1.00 83.44 265 VAL A C 1
ATOM 2077 O O . VAL A 1 265 ? -2.492 -7.420 -10.572 1.00 83.44 265 VAL A O 1
ATOM 2080 N N . HIS A 1 266 ? -2.561 -9.522 -9.775 1.00 88.94 266 HIS A N 1
ATOM 2081 C CA . HIS A 1 266 ? -1.551 -10.075 -10.679 1.00 88.94 266 HIS A CA 1
ATOM 2082 C C . HIS A 1 266 ? -1.860 -9.785 -12.153 1.00 88.94 266 HIS A C 1
ATOM 2084 O O . HIS A 1 266 ? -1.042 -9.187 -12.848 1.00 88.94 266 HIS A O 1
ATOM 2090 N N . ALA A 1 267 ? -3.075 -10.096 -12.611 1.00 87.00 267 ALA A N 1
ATOM 2091 C CA . ALA A 1 267 ? -3.497 -9.865 -13.992 1.00 87.00 267 ALA A CA 1
ATOM 2092 C C . ALA A 1 267 ? -3.383 -8.385 -14.407 1.00 87.00 267 ALA A C 1
ATOM 2094 O O . ALA A 1 267 ? -2.976 -8.061 -15.526 1.00 87.00 267 ALA A O 1
ATOM 2095 N N . VAL A 1 268 ? -3.712 -7.470 -13.492 1.00 85.31 268 VAL A N 1
ATOM 2096 C CA . VAL A 1 268 ? -3.583 -6.024 -13.705 1.00 85.31 268 VAL A CA 1
ATOM 2097 C C . VAL A 1 268 ? -2.112 -5.595 -13.795 1.00 85.31 268 VAL A C 1
ATOM 2099 O O . VAL A 1 268 ? -1.777 -4.777 -14.653 1.00 85.31 268 VAL A O 1
ATOM 2102 N N . LEU A 1 269 ? -1.228 -6.156 -12.964 1.00 89.81 269 LEU A N 1
ATOM 2103 C CA . LEU A 1 269 ? 0.217 -5.897 -13.016 1.00 89.81 269 LEU A CA 1
ATOM 2104 C C . LEU A 1 269 ? 0.838 -6.400 -14.323 1.00 89.81 269 LEU A C 1
ATOM 2106 O O . LEU A 1 269 ? 1.587 -5.666 -14.964 1.00 89.81 269 LEU A O 1
ATOM 2110 N N . MET A 1 270 ? 0.471 -7.603 -14.766 1.00 91.19 270 MET A N 1
ATOM 2111 C CA . MET A 1 270 ? 0.962 -8.164 -16.029 1.00 91.19 270 MET A CA 1
ATOM 2112 C C . MET A 1 270 ? 0.470 -7.366 -17.237 1.00 91.19 270 MET A C 1
ATOM 2114 O O . MET A 1 270 ? 1.246 -7.056 -18.141 1.00 91.19 270 MET A O 1
ATOM 2118 N N . SER A 1 271 ? -0.789 -6.921 -17.209 1.00 88.06 271 SER A N 1
ATOM 2119 C CA . SER A 1 271 ? -1.330 -6.016 -18.229 1.00 88.06 271 SER A CA 1
ATOM 2120 C C . SER A 1 271 ? -0.577 -4.680 -18.270 1.00 88.06 271 SER A C 1
ATOM 2122 O O . SER A 1 271 ? -0.311 -4.141 -19.345 1.00 88.06 271 SER A O 1
ATOM 2124 N N . LEU A 1 272 ? -0.197 -4.144 -17.105 1.00 88.19 272 LEU A N 1
ATOM 2125 C CA . LEU A 1 272 ? 0.632 -2.945 -17.017 1.00 88.19 272 LEU A CA 1
ATOM 2126 C C . LEU A 1 272 ? 2.042 -3.183 -17.570 1.00 88.19 272 LEU A C 1
ATOM 2128 O O . LEU A 1 272 ? 2.526 -2.337 -18.318 1.00 88.19 272 LEU A O 1
ATOM 2132 N N . SER A 1 2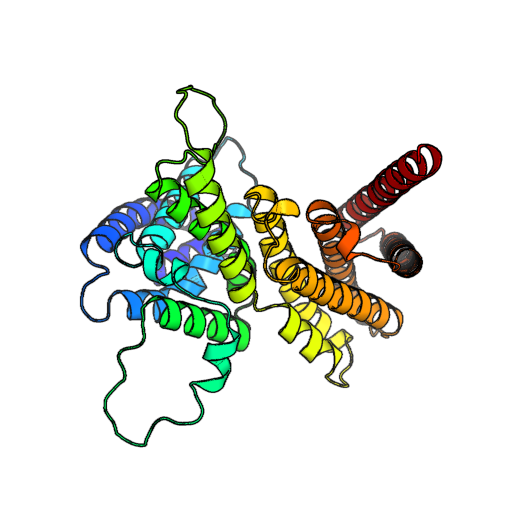73 ? 2.668 -4.320 -17.258 1.00 90.69 273 SER A N 1
ATOM 2133 C CA . SER A 1 273 ? 3.971 -4.702 -17.813 1.00 90.69 273 SER A CA 1
ATOM 2134 C C . SER A 1 273 ? 3.951 -4.673 -19.342 1.00 90.69 273 SER A C 1
ATOM 2136 O O . SER A 1 273 ? 4.732 -3.951 -19.957 1.00 90.69 273 SER A O 1
ATOM 2138 N N . ALA A 1 274 ? 2.988 -5.364 -19.958 1.00 89.06 274 ALA A N 1
ATOM 2139 C CA . ALA A 1 274 ? 2.835 -5.395 -21.412 1.00 89.06 274 ALA A CA 1
ATOM 2140 C C . ALA A 1 274 ? 2.576 -3.998 -22.009 1.00 89.06 274 AL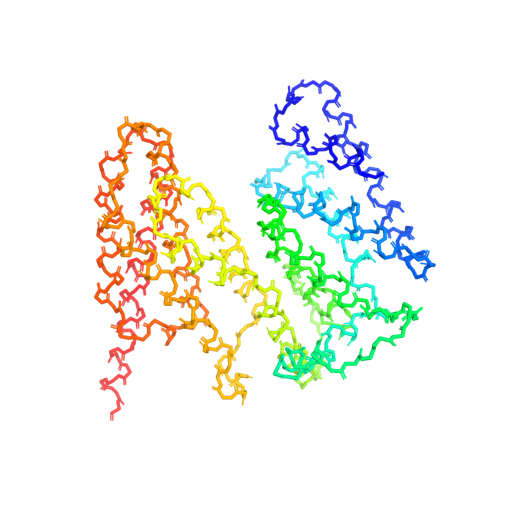A A C 1
ATOM 2142 O O . ALA A 1 274 ? 3.098 -3.647 -23.072 1.00 89.06 274 ALA A O 1
ATOM 2143 N N . LYS A 1 275 ? 1.800 -3.151 -21.315 1.00 86.56 275 LYS A N 1
ATOM 2144 C CA . LYS A 1 275 ? 1.576 -1.762 -21.745 1.00 86.56 275 LYS A CA 1
ATOM 2145 C C . LYS A 1 275 ? 2.858 -0.930 -21.673 1.00 86.56 275 LYS A C 1
ATOM 2147 O O . LYS A 1 275 ? 3.084 -0.115 -22.561 1.00 86.56 275 LYS A O 1
ATOM 2152 N N . ILE A 1 276 ? 3.705 -1.123 -20.659 1.00 87.19 276 ILE A N 1
ATOM 2153 C CA . ILE A 1 276 ? 5.004 -0.438 -20.559 1.00 87.19 276 ILE A CA 1
ATOM 2154 C C . ILE A 1 276 ? 5.901 -0.808 -21.746 1.00 87.19 276 ILE A C 1
ATOM 2156 O O . ILE A 1 276 ? 6.564 0.068 -22.289 1.00 87.19 276 ILE A O 1
ATOM 2160 N N . GLU A 1 277 ? 5.897 -2.070 -22.174 1.00 83.75 277 GLU A N 1
ATOM 2161 C CA . GLU A 1 277 ? 6.726 -2.544 -23.294 1.00 83.75 277 GLU A CA 1
ATOM 2162 C C . GLU A 1 277 ? 6.295 -1.989 -24.650 1.00 83.75 277 GLU A C 1
ATOM 2164 O O . GLU A 1 277 ? 7.131 -1.703 -25.503 1.00 83.75 277 GLU A O 1
ATOM 2169 N N . THR A 1 278 ? 4.991 -1.813 -24.843 1.00 81.94 278 THR A N 1
ATOM 2170 C CA . THR A 1 278 ? 4.411 -1.312 -26.097 1.00 81.94 278 THR A CA 1
ATOM 2171 C C . THR A 1 278 ? 4.350 0.217 -26.168 1.00 81.94 278 THR A C 1
ATOM 2173 O O . THR A 1 278 ? 4.083 0.777 -27.232 1.00 81.94 278 THR A O 1
ATOM 2176 N N . SER A 1 279 ? 4.585 0.914 -25.053 1.00 78.56 279 SER A N 1
ATOM 2177 C CA . SER A 1 279 ? 4.449 2.369 -24.972 1.00 78.56 279 SER A CA 1
ATOM 2178 C C . SER A 1 279 ? 5.702 3.102 -25.443 1.00 78.56 279 SER A C 1
ATOM 2180 O O . SER A 1 279 ? 6.808 2.846 -24.977 1.00 78.56 279 SER A O 1
ATOM 2182 N N . SER A 1 280 ? 5.509 4.105 -26.301 1.00 68.88 280 SER A N 1
ATOM 2183 C CA . SER A 1 280 ? 6.550 5.080 -26.629 1.00 68.88 280 SER A CA 1
ATOM 2184 C C . SER A 1 280 ? 6.574 6.185 -25.574 1.00 68.88 280 SER A C 1
ATOM 2186 O O . SER A 1 280 ? 5.623 6.956 -25.440 1.00 68.88 280 SER A O 1
ATOM 2188 N N . PHE A 1 281 ? 7.664 6.279 -24.819 1.00 68.19 281 PHE A N 1
ATOM 2189 C CA . PHE A 1 281 ? 7.881 7.354 -23.855 1.00 68.19 281 PHE A CA 1
ATOM 2190 C C . PHE A 1 281 ? 8.691 8.461 -24.542 1.00 68.19 281 PHE A C 1
ATOM 2192 O O . PHE A 1 281 ? 9.882 8.298 -24.778 1.00 68.19 281 PHE A O 1
ATOM 2199 N N . GLY A 1 282 ? 8.034 9.558 -24.940 1.00 53.97 282 GLY A N 1
ATOM 2200 C CA . GLY A 1 282 ? 8.661 10.635 -25.722 1.00 53.97 282 GLY A CA 1
ATOM 2201 C C . GLY A 1 282 ? 9.893 11.291 -25.064 1.00 53.97 282 GLY A C 1
ATOM 2202 O O . GLY A 1 282 ? 10.068 11.220 -23.847 1.00 53.97 282 GLY A O 1
ATOM 2203 N N . ASN A 1 283 ? 10.695 11.989 -25.884 1.00 49.94 283 ASN A N 1
ATOM 2204 C CA . ASN A 1 283 ? 12.060 12.514 -25.641 1.00 49.94 283 ASN A CA 1
ATOM 2205 C C . ASN A 1 283 ? 12.265 13.542 -24.495 1.00 49.94 283 ASN A C 1
ATOM 2207 O O . ASN A 1 283 ? 13.267 14.254 -24.484 1.00 49.94 283 ASN A O 1
ATOM 2211 N N . ASN A 1 284 ? 11.384 13.642 -23.495 1.00 52.50 284 ASN A N 1
ATOM 2212 C CA . ASN A 1 284 ? 11.734 14.310 -22.230 1.00 52.50 284 ASN A CA 1
ATOM 2213 C C . ASN A 1 284 ? 12.582 13.343 -21.379 1.00 52.50 284 ASN A C 1
ATOM 2215 O O . ASN A 1 284 ? 12.126 12.795 -20.376 1.00 52.50 284 ASN A O 1
ATOM 2219 N N . GLU A 1 285 ? 13.808 13.092 -21.849 1.00 56.72 285 GLU A N 1
ATOM 2220 C CA . GLU A 1 285 ? 14.615 11.897 -21.553 1.00 56.72 285 GLU A CA 1
ATOM 2221 C C . GLU A 1 285 ? 14.929 11.679 -20.067 1.00 56.72 285 GLU A C 1
ATOM 2223 O O . GLU A 1 285 ? 14.981 10.536 -19.619 1.00 56.72 285 GLU A O 1
ATOM 2228 N N . LYS A 1 286 ? 15.094 12.740 -19.264 1.00 59.94 286 LYS A N 1
ATOM 2229 C CA . LYS A 1 286 ? 15.588 12.575 -17.886 1.00 59.94 286 LYS A CA 1
ATOM 2230 C C . LYS A 1 286 ? 14.485 12.331 -16.848 1.00 59.94 286 LYS A C 1
ATOM 2232 O O . LYS A 1 286 ? 14.531 11.339 -16.126 1.00 59.94 286 LYS A O 1
ATOM 2237 N N . SER A 1 287 ? 13.459 13.183 -16.782 1.00 64.06 287 SER A N 1
ATOM 2238 C CA . SER A 1 287 ? 12.392 13.040 -15.774 1.00 64.06 287 SER A CA 1
ATOM 2239 C C . SER A 1 287 ? 11.476 11.846 -16.047 1.00 64.06 287 SER A C 1
ATOM 2241 O O . SER A 1 287 ? 11.072 11.153 -15.115 1.00 64.06 287 SER A O 1
ATOM 2243 N N . ASN A 1 288 ? 11.174 11.565 -17.318 1.00 71.69 288 ASN A N 1
ATOM 2244 C CA . ASN A 1 288 ? 10.385 10.389 -17.680 1.00 71.69 288 ASN A CA 1
ATOM 2245 C C . ASN A 1 288 ? 11.176 9.094 -17.447 1.00 71.69 288 ASN A C 1
ATOM 2247 O O . ASN A 1 288 ? 10.588 8.109 -17.010 1.00 71.69 288 ASN A O 1
ATOM 2251 N N . GLY A 1 289 ? 12.498 9.113 -17.663 1.00 77.50 289 GLY A N 1
ATOM 2252 C CA . GLY A 1 289 ? 13.386 7.983 -17.381 1.00 77.50 289 GLY A CA 1
ATOM 2253 C C . GLY A 1 289 ? 13.411 7.601 -15.898 1.00 77.50 289 GLY A C 1
ATOM 2254 O O . GLY A 1 289 ? 13.201 6.439 -15.561 1.00 77.50 289 GLY A O 1
ATOM 2255 N N . GLU A 1 290 ? 13.567 8.569 -14.988 1.00 81.62 290 GLU A N 1
ATOM 2256 C CA . GLU A 1 290 ? 13.539 8.312 -13.535 1.00 81.62 290 GLU A CA 1
ATOM 2257 C C . GLU A 1 290 ? 12.196 7.744 -13.055 1.00 81.62 290 GLU A C 1
ATOM 2259 O O . GLU A 1 290 ? 12.158 6.811 -12.242 1.00 81.62 290 GLU A O 1
ATOM 2264 N N . VAL A 1 291 ? 11.085 8.288 -13.564 1.00 83.44 291 VAL A N 1
ATOM 2265 C CA . VAL A 1 291 ? 9.738 7.800 -13.236 1.00 83.44 291 VAL A CA 1
ATOM 2266 C C . VAL A 1 291 ? 9.511 6.405 -13.814 1.00 83.44 291 VAL A C 1
ATOM 2268 O O . VAL A 1 291 ? 8.891 5.582 -13.149 1.00 83.44 291 VAL A O 1
ATOM 2271 N N . LEU A 1 292 ? 10.037 6.107 -15.005 1.00 86.00 292 LEU A N 1
ATOM 2272 C CA . LEU A 1 292 ? 9.936 4.787 -15.624 1.00 86.00 292 LEU A CA 1
ATOM 2273 C C . LEU A 1 292 ? 10.752 3.730 -14.867 1.00 86.00 292 LEU A C 1
ATOM 2275 O O . LEU A 1 292 ? 10.235 2.643 -14.615 1.00 86.00 292 LEU A O 1
ATOM 2279 N N . ILE A 1 293 ? 11.982 4.051 -14.451 1.00 88.12 293 ILE A N 1
ATOM 2280 C CA . ILE A 1 293 ? 12.790 3.180 -13.581 1.00 88.12 293 ILE A CA 1
ATOM 2281 C C . ILE A 1 293 ? 12.031 2.920 -12.284 1.00 88.12 293 ILE A C 1
ATOM 2283 O O . ILE A 1 293 ? 11.843 1.769 -11.909 1.00 88.12 293 ILE A O 1
ATOM 2287 N N . SER A 1 294 ? 11.517 3.978 -11.650 1.00 87.81 294 SER A N 1
ATOM 2288 C CA . SER A 1 294 ? 10.721 3.856 -10.426 1.00 87.81 294 SER A CA 1
ATOM 2289 C C . SER A 1 294 ? 9.484 2.981 -10.641 1.00 87.81 294 SER A C 1
ATOM 2291 O O . SER A 1 294 ? 9.211 2.104 -9.835 1.00 87.81 294 SER A O 1
ATOM 2293 N N . LEU A 1 295 ? 8.751 3.174 -11.739 1.00 89.81 295 LEU A N 1
ATOM 2294 C CA . LEU A 1 295 ? 7.577 2.373 -12.080 1.00 89.81 295 LEU A CA 1
ATOM 2295 C C . LEU A 1 295 ? 7.929 0.887 -12.223 1.00 89.81 295 LEU A C 1
ATOM 2297 O O . LEU A 1 295 ? 7.212 0.043 -11.693 1.00 89.81 295 LEU A O 1
ATOM 2301 N N . ARG A 1 296 ? 9.030 0.572 -12.913 1.00 92.19 296 ARG A N 1
ATOM 2302 C CA . ARG A 1 296 ? 9.508 -0.807 -13.079 1.00 92.19 296 ARG A CA 1
ATOM 2303 C C . ARG A 1 296 ? 9.966 -1.420 -11.760 1.00 92.19 296 ARG A C 1
ATOM 2305 O O . ARG A 1 296 ? 9.648 -2.577 -11.511 1.00 92.19 296 ARG A O 1
ATOM 2312 N N . THR A 1 297 ? 10.640 -0.655 -10.902 1.00 93.31 297 THR A N 1
ATOM 2313 C CA . THR A 1 297 ? 11.021 -1.116 -9.559 1.00 93.31 297 THR A CA 1
ATOM 2314 C C . THR A 1 297 ? 9.783 -1.517 -8.772 1.00 93.31 297 THR A C 1
ATOM 2316 O O . THR A 1 297 ? 9.699 -2.638 -8.286 1.00 93.31 297 THR A O 1
ATOM 2319 N N . GLU A 1 298 ? 8.783 -0.636 -8.713 1.00 91.50 298 GLU A N 1
ATOM 2320 C CA . GLU A 1 298 ? 7.546 -0.905 -7.981 1.00 91.50 298 GLU A CA 1
ATOM 2321 C C . GLU A 1 298 ? 6.796 -2.115 -8.564 1.00 91.50 298 GLU A C 1
ATOM 2323 O O . GLU A 1 298 ? 6.253 -2.915 -7.806 1.00 91.50 298 GLU A O 1
ATOM 2328 N N . LEU A 1 299 ? 6.808 -2.298 -9.889 1.00 93.44 299 LEU A N 1
ATOM 2329 C CA . LEU A 1 299 ? 6.199 -3.455 -10.553 1.00 93.44 299 LEU A CA 1
ATOM 2330 C C . LEU A 1 299 ? 6.866 -4.769 -10.135 1.00 93.44 299 LEU A C 1
ATOM 2332 O O . LEU A 1 299 ? 6.177 -5.721 -9.767 1.00 93.44 299 LEU A O 1
ATOM 2336 N N . ILE A 1 300 ? 8.198 -4.803 -10.137 1.00 94.88 300 ILE A N 1
ATOM 2337 C CA . ILE A 1 300 ? 8.974 -5.968 -9.703 1.00 94.88 300 ILE A CA 1
ATOM 2338 C C . ILE A 1 300 ? 8.728 -6.261 -8.221 1.00 94.88 300 ILE A C 1
ATOM 2340 O O . ILE A 1 300 ? 8.464 -7.414 -7.870 1.00 94.88 300 ILE A O 1
ATOM 2344 N N . CYS A 1 301 ? 8.726 -5.235 -7.364 1.00 93.19 301 CYS A N 1
ATOM 2345 C CA . CYS A 1 301 ? 8.401 -5.397 -5.948 1.00 93.19 301 CYS A CA 1
ATOM 2346 C C . CYS A 1 301 ? 6.992 -5.976 -5.753 1.00 93.19 301 CYS A C 1
ATOM 2348 O O . CYS A 1 301 ? 6.822 -6.880 -4.936 1.00 93.19 301 CYS A O 1
ATOM 2350 N N . SER A 1 302 ? 5.995 -5.532 -6.530 1.00 92.00 302 SER A N 1
ATOM 2351 C CA . SER A 1 302 ? 4.628 -6.063 -6.441 1.00 92.00 302 SER A CA 1
ATOM 2352 C C . SER A 1 302 ? 4.575 -7.556 -6.737 1.00 92.00 302 SER A C 1
ATOM 2354 O O . SER A 1 302 ? 3.963 -8.306 -5.977 1.00 92.00 302 SER A O 1
ATOM 2356 N N . ILE A 1 303 ? 5.242 -8.008 -7.802 1.00 94.56 303 ILE A N 1
ATOM 2357 C CA . ILE A 1 303 ? 5.311 -9.436 -8.138 1.00 94.56 303 ILE A CA 1
ATOM 2358 C C . ILE A 1 303 ? 6.046 -10.218 -7.045 1.00 94.56 303 ILE A C 1
ATOM 2360 O O . ILE A 1 303 ? 5.577 -11.275 -6.621 1.00 94.56 303 ILE A O 1
ATOM 2364 N N . ASN A 1 304 ? 7.155 -9.684 -6.529 1.00 93.50 304 ASN A N 1
ATOM 2365 C CA . ASN A 1 304 ? 7.892 -10.314 -5.435 1.00 93.50 304 ASN A CA 1
ATOM 2366 C C . ASN A 1 304 ? 7.034 -10.427 -4.157 1.00 93.50 304 ASN A C 1
ATOM 2368 O O . ASN A 1 304 ? 7.078 -11.432 -3.446 1.00 93.50 304 ASN A O 1
ATOM 2372 N N . HIS A 1 305 ? 6.201 -9.426 -3.860 1.00 90.81 305 HIS A N 1
ATOM 2373 C CA . HIS A 1 305 ? 5.237 -9.493 -2.764 1.00 90.81 305 HIS A CA 1
ATOM 2374 C C . HIS A 1 305 ? 4.129 -10.521 -3.018 1.00 90.81 305 HIS A C 1
ATOM 2376 O O . HIS A 1 305 ? 3.802 -11.276 -2.109 1.00 90.81 305 HIS A O 1
ATOM 2382 N N . LEU A 1 306 ? 3.587 -10.622 -4.232 1.00 90.69 306 LEU A N 1
ATOM 2383 C CA . LEU A 1 306 ? 2.598 -11.659 -4.548 1.00 90.69 306 LEU A CA 1
ATOM 2384 C C . LEU A 1 306 ? 3.182 -13.068 -4.385 1.00 90.69 306 LEU A C 1
ATOM 2386 O O . LEU A 1 306 ? 2.553 -13.903 -3.744 1.00 90.69 306 LEU A O 1
ATOM 2390 N N . LEU A 1 307 ? 4.416 -13.299 -4.843 1.00 90.56 307 LEU A N 1
ATOM 2391 C CA . LEU A 1 307 ? 5.145 -14.554 -4.617 1.00 90.56 307 LEU A CA 1
ATOM 2392 C C . LEU A 1 307 ? 5.430 -14.840 -3.131 1.00 90.56 307 LEU A C 1
ATOM 2394 O O . LEU A 1 307 ? 5.555 -16.001 -2.749 1.00 90.56 307 LEU A O 1
ATOM 2398 N N . ASN A 1 308 ? 5.567 -13.809 -2.286 1.00 88.50 308 ASN A N 1
ATOM 2399 C CA . ASN A 1 308 ? 5.643 -13.968 -0.823 1.00 88.50 308 ASN A CA 1
ATOM 2400 C C . ASN A 1 308 ? 4.324 -14.409 -0.208 1.00 88.50 308 ASN A C 1
ATOM 2402 O O . ASN A 1 308 ? 4.337 -15.122 0.791 1.00 88.50 308 ASN A O 1
ATOM 2406 N N . ILE A 1 309 ? 3.214 -13.933 -0.759 1.00 86.44 309 ILE A N 1
ATOM 2407 C CA . ILE A 1 309 ? 1.889 -14.183 -0.209 1.00 86.44 309 ILE A CA 1
ATOM 2408 C C . ILE A 1 309 ? 1.397 -15.567 -0.641 1.00 86.44 309 ILE A C 1
ATOM 2410 O O . ILE A 1 309 ? 1.037 -16.374 0.210 1.00 86.44 309 ILE A O 1
ATOM 2414 N N . GLU A 1 310 ? 1.380 -15.840 -1.947 1.00 87.31 310 GLU A N 1
ATOM 2415 C CA . GLU A 1 310 ? 0.891 -17.095 -2.525 1.00 87.31 310 GLU A CA 1
ATOM 2416 C C . GLU A 1 310 ? 1.436 -17.272 -3.947 1.00 87.31 310 GLU A C 1
ATOM 2418 O O . GLU A 1 310 ? 1.051 -16.544 -4.862 1.00 87.31 310 GLU A O 1
ATOM 2423 N N . TYR A 1 311 ? 2.310 -18.258 -4.160 1.00 87.19 311 TYR A N 1
ATOM 2424 C CA . TYR A 1 311 ? 2.933 -18.471 -5.469 1.00 87.19 311 TYR A CA 1
ATOM 2425 C C . TYR A 1 311 ? 1.921 -18.928 -6.534 1.00 87.19 311 TYR A C 1
ATOM 2427 O O . TYR A 1 311 ? 2.087 -18.605 -7.708 1.00 87.19 311 TYR A O 1
ATOM 2435 N N . GLU A 1 312 ? 0.832 -19.608 -6.151 1.00 87.38 312 GLU A N 1
ATOM 2436 C CA . GLU A 1 312 ? -0.223 -20.041 -7.086 1.00 87.38 312 GLU A CA 1
ATOM 2437 C C . GLU A 1 312 ? -1.022 -18.883 -7.698 1.00 87.38 312 GLU A C 1
ATOM 2439 O O . GLU A 1 312 ? -1.823 -19.083 -8.618 1.00 87.38 312 GLU A O 1
ATOM 2444 N N . VAL A 1 313 ? -0.835 -17.664 -7.188 1.00 86.44 313 VAL A N 1
ATOM 2445 C CA . VAL A 1 313 ? -1.378 -16.446 -7.799 1.00 86.44 313 VAL A CA 1
ATOM 2446 C C . VAL A 1 313 ? -0.754 -16.195 -9.169 1.00 86.44 313 VAL A C 1
ATOM 2448 O O . VAL A 1 313 ? -1.437 -15.670 -10.046 1.00 86.44 313 VAL A O 1
ATOM 2451 N N . ILE A 1 314 ? 0.506 -16.599 -9.357 1.00 88.25 314 ILE A N 1
ATOM 2452 C CA . ILE A 1 314 ? 1.235 -16.432 -10.616 1.00 88.25 314 ILE A CA 1
ATOM 2453 C C . ILE A 1 314 ? 0.692 -17.361 -11.707 1.00 88.25 314 ILE A C 1
ATOM 2455 O O . ILE A 1 314 ? 0.663 -16.986 -12.875 1.00 88.25 314 ILE A O 1
ATOM 2459 N N . GLY A 1 315 ? 0.233 -18.560 -11.335 1.00 84.56 315 GLY A N 1
ATOM 2460 C CA . GLY A 1 315 ? -0.256 -19.549 -12.295 1.00 84.56 315 GLY A CA 1
ATOM 2461 C C . GLY A 1 315 ? 0.800 -19.897 -13.349 1.00 84.56 315 GLY A C 1
ATOM 2462 O O . GLY A 1 315 ? 1.953 -20.157 -13.010 1.00 84.56 315 GLY A O 1
ATOM 2463 N N . ASP A 1 316 ? 0.399 -19.871 -14.620 1.00 84.62 316 ASP A N 1
ATOM 2464 C CA . ASP A 1 316 ? 1.237 -20.254 -15.763 1.00 84.62 316 ASP A CA 1
ATOM 2465 C C . ASP A 1 316 ? 1.997 -19.067 -16.399 1.00 84.62 316 ASP A C 1
ATOM 2467 O O . ASP A 1 316 ? 2.608 -19.209 -17.458 1.00 84.62 316 ASP A O 1
ATOM 2471 N N . ASP A 1 317 ? 2.021 -17.895 -15.755 1.00 88.56 317 ASP A N 1
ATOM 2472 C CA . ASP A 1 317 ? 2.578 -16.653 -16.324 1.00 88.56 317 ASP A CA 1
ATOM 2473 C C . ASP A 1 317 ? 4.119 -16.560 -16.269 1.00 88.56 317 ASP A C 1
ATOM 2475 O O . ASP A 1 317 ? 4.695 -15.480 -16.435 1.00 88.56 317 ASP A O 1
ATOM 2479 N N . LEU A 1 318 ? 4.825 -17.677 -16.063 1.00 90.25 318 LEU A N 1
ATOM 2480 C CA . LEU A 1 318 ? 6.286 -17.707 -15.912 1.00 90.25 318 LEU A CA 1
ATOM 2481 C C . LEU A 1 318 ? 7.025 -17.042 -17.081 1.00 90.25 318 LEU A C 1
ATOM 2483 O O . LEU A 1 318 ? 7.967 -16.280 -16.865 1.00 90.25 318 LEU A O 1
ATOM 2487 N N . GLU A 1 319 ? 6.605 -17.316 -18.317 1.00 91.44 319 GLU A N 1
ATOM 2488 C CA . GLU A 1 319 ? 7.202 -16.711 -19.513 1.00 91.44 319 GLU A CA 1
ATOM 2489 C C . GLU A 1 319 ? 7.055 -15.185 -19.487 1.00 91.44 319 GLU A C 1
ATOM 2491 O O . GLU A 1 319 ? 8.026 -14.452 -19.683 1.00 91.44 319 GLU A O 1
ATOM 2496 N N . SER A 1 320 ? 5.856 -14.704 -19.156 1.00 92.31 320 SER A N 1
ATOM 2497 C CA . SER A 1 320 ? 5.553 -13.274 -19.098 1.00 92.31 320 SER A CA 1
ATOM 2498 C C . SER A 1 320 ? 6.328 -12.573 -17.976 1.00 92.31 320 SER A C 1
ATOM 2500 O O . SER A 1 320 ? 6.766 -11.433 -18.141 1.00 92.31 320 SER A O 1
ATOM 2502 N N . LEU A 1 321 ? 6.565 -13.258 -16.851 1.00 94.00 321 LEU A N 1
ATOM 2503 C CA . LEU A 1 321 ? 7.420 -12.760 -15.772 1.00 94.00 321 LEU A CA 1
ATOM 2504 C C . LEU A 1 321 ? 8.881 -12.620 -16.199 1.00 94.00 321 LEU A C 1
ATOM 2506 O O . LEU A 1 321 ? 9.501 -11.593 -15.919 1.00 94.00 321 LEU A O 1
ATOM 2510 N N . TRP A 1 322 ? 9.434 -13.612 -16.898 1.00 94.75 322 TRP A N 1
ATOM 2511 C CA . TRP A 1 322 ? 10.798 -13.514 -17.416 1.00 94.75 322 TRP A CA 1
ATOM 2512 C C . TRP A 1 322 ? 10.934 -12.400 -18.451 1.00 94.75 322 TRP A C 1
ATOM 2514 O O . TRP A 1 322 ? 11.900 -11.640 -18.392 1.00 94.75 322 TRP A O 1
ATOM 2524 N N . MET A 1 323 ? 9.948 -12.232 -19.335 1.00 93.44 323 MET A N 1
ATOM 2525 C CA . MET A 1 323 ? 9.918 -11.110 -20.279 1.00 93.44 323 MET A CA 1
ATOM 2526 C C . MET A 1 323 ? 9.942 -9.760 -19.555 1.00 93.44 323 MET A C 1
ATOM 2528 O O . MET A 1 323 ? 10.797 -8.924 -19.853 1.00 93.44 323 MET A O 1
ATOM 2532 N N . MET A 1 324 ? 9.106 -9.585 -18.526 1.00 94.75 324 MET A N 1
ATOM 2533 C CA . MET A 1 324 ? 9.114 -8.389 -17.677 1.00 94.75 324 MET A CA 1
ATOM 2534 C C . MET A 1 324 ? 10.483 -8.152 -17.016 1.00 94.75 324 MET A C 1
ATOM 2536 O O . MET A 1 324 ? 10.965 -7.012 -16.982 1.00 94.75 324 MET A O 1
ATOM 2540 N N . ILE A 1 325 ? 11.117 -9.204 -16.486 1.00 94.88 325 ILE A N 1
ATOM 2541 C CA . ILE A 1 325 ? 12.442 -9.139 -15.851 1.00 94.88 325 ILE A CA 1
ATOM 2542 C C . ILE A 1 325 ? 13.500 -8.686 -16.858 1.00 94.88 325 ILE A C 1
ATOM 2544 O O . ILE A 1 325 ? 14.223 -7.726 -16.587 1.00 94.88 325 ILE A O 1
ATOM 2548 N N . PHE A 1 326 ? 13.567 -9.313 -18.035 1.00 93.75 326 PHE A N 1
ATOM 2549 C CA . PHE A 1 326 ? 14.547 -8.964 -19.064 1.00 93.75 326 PHE A CA 1
ATOM 2550 C C . PHE A 1 326 ? 14.333 -7.549 -19.597 1.00 93.75 326 PHE A C 1
ATOM 2552 O O . PHE A 1 326 ? 15.277 -6.766 -19.654 1.00 93.75 326 PHE A O 1
ATOM 2559 N N . SER A 1 327 ? 13.087 -7.182 -19.886 1.00 91.56 327 SER A N 1
ATOM 2560 C CA . SER A 1 327 ? 12.675 -5.831 -20.281 1.00 91.56 327 SER A CA 1
ATOM 2561 C C . SER A 1 327 ? 13.107 -4.777 -19.256 1.00 91.56 327 SER A C 1
ATOM 2563 O O . SER A 1 327 ? 13.637 -3.716 -19.601 1.00 91.56 327 SER A O 1
ATOM 2565 N N . SER A 1 328 ? 12.957 -5.087 -17.968 1.00 90.88 328 SER A N 1
ATOM 2566 C CA . SER A 1 328 ? 13.381 -4.199 -16.884 1.00 90.88 328 SER A CA 1
ATOM 2567 C C . SER A 1 328 ? 14.899 -4.146 -16.729 1.00 90.88 328 SER A C 1
ATOM 2569 O O . SER A 1 328 ? 15.437 -3.071 -16.471 1.00 90.88 328 SER A O 1
ATOM 2571 N N . ALA A 1 329 ? 15.604 -5.257 -16.951 1.00 90.06 329 ALA A N 1
ATOM 2572 C CA . ALA A 1 329 ? 17.064 -5.306 -16.957 1.00 90.06 329 ALA A CA 1
ATOM 2573 C C . ALA A 1 329 ? 17.659 -4.495 -18.117 1.00 90.06 329 ALA A C 1
ATOM 2575 O O . ALA A 1 329 ? 18.593 -3.723 -17.901 1.00 90.06 329 ALA A O 1
ATOM 2576 N N . THR A 1 330 ? 17.084 -4.585 -19.320 1.00 88.25 330 THR A N 1
ATOM 2577 C CA . THR A 1 330 ? 17.475 -3.755 -20.467 1.00 88.25 330 THR A CA 1
ATOM 2578 C C . THR A 1 330 ? 17.275 -2.272 -20.163 1.00 88.25 330 THR A C 1
ATOM 2580 O O . THR A 1 330 ? 18.187 -1.476 -20.386 1.00 88.25 330 THR A O 1
ATOM 2583 N N . CYS A 1 331 ? 16.130 -1.900 -19.578 1.00 85.38 331 CYS A N 1
ATOM 2584 C CA . CYS A 1 331 ? 15.874 -0.528 -19.132 1.00 85.38 331 CYS A CA 1
ATOM 2585 C C . CYS A 1 331 ? 16.922 -0.068 -18.103 1.00 85.38 331 CYS A C 1
ATOM 2587 O O . CYS A 1 331 ? 17.513 1.000 -18.252 1.00 85.38 331 CYS A O 1
ATOM 2589 N N . CYS A 1 332 ? 17.200 -0.899 -17.097 1.00 83.81 332 CYS A N 1
ATOM 2590 C CA . CYS A 1 332 ? 18.177 -0.638 -16.041 1.00 83.81 332 CYS A CA 1
ATOM 2591 C C . CYS A 1 332 ? 19.597 -0.426 -16.598 1.00 83.81 332 CYS A C 1
ATOM 2593 O O . CYS A 1 332 ? 20.303 0.489 -16.175 1.00 83.81 332 CYS A O 1
ATOM 2595 N N . TYR A 1 333 ? 20.001 -1.228 -17.588 1.00 81.62 333 TYR A N 1
ATOM 2596 C CA . TYR A 1 333 ? 21.292 -1.098 -18.265 1.00 81.62 333 TYR A CA 1
ATOM 2597 C C . TYR A 1 333 ? 21.371 0.170 -19.125 1.00 81.62 333 TYR A C 1
ATOM 2599 O O . TYR A 1 333 ? 22.377 0.870 -19.112 1.00 81.62 333 TYR A O 1
ATOM 2607 N N . SER A 1 334 ? 20.292 0.514 -19.834 1.00 79.38 334 SER A N 1
ATOM 2608 C CA . SER A 1 334 ? 20.235 1.720 -20.671 1.00 79.38 334 SER A CA 1
ATOM 2609 C C . SER A 1 334 ? 20.253 3.036 -19.880 1.00 79.38 334 SER A C 1
ATOM 2611 O O . SER A 1 334 ? 20.414 4.102 -20.463 1.00 79.38 334 SER A O 1
ATOM 2613 N N . SER A 1 335 ? 20.076 2.977 -18.557 1.00 73.25 335 SER A N 1
ATOM 2614 C CA . SER A 1 335 ? 19.953 4.140 -17.671 1.00 73.25 335 SER A CA 1
ATOM 2615 C C . SER A 1 335 ? 20.970 4.126 -16.522 1.00 73.25 335 SER A C 1
ATOM 2617 O O . SER A 1 335 ? 20.652 4.559 -15.415 1.00 73.25 335 SER A O 1
ATOM 2619 N N . MET A 1 336 ? 22.191 3.628 -16.767 1.00 67.06 336 MET A N 1
ATOM 2620 C CA . MET A 1 336 ? 23.240 3.500 -15.737 1.00 67.06 336 MET A CA 1
ATOM 2621 C C . MET A 1 336 ? 23.591 4.803 -15.004 1.00 67.06 336 MET A C 1
ATOM 2623 O O . MET A 1 336 ? 24.016 4.744 -13.855 1.00 67.06 336 MET A O 1
ATOM 2627 N N . ASP A 1 337 ? 23.364 5.967 -15.615 1.00 67.38 337 ASP A N 1
ATOM 2628 C CA . ASP A 1 337 ? 23.674 7.268 -15.007 1.00 67.38 337 ASP A CA 1
ATOM 2629 C C . ASP A 1 337 ? 22.601 7.767 -14.012 1.00 67.38 337 ASP A C 1
ATOM 2631 O O . ASP A 1 337 ? 22.717 8.870 -13.470 1.00 67.38 337 ASP A O 1
ATOM 2635 N N . MET A 1 338 ? 21.535 6.992 -13.772 1.00 71.25 338 MET A N 1
ATOM 2636 C CA . MET A 1 338 ? 20.386 7.424 -12.968 1.00 71.25 338 MET A CA 1
ATOM 2637 C C . MET A 1 338 ? 20.472 6.978 -11.495 1.00 71.25 338 MET A C 1
ATOM 2639 O O . MET A 1 338 ? 20.737 5.805 -11.226 1.00 71.25 338 MET A O 1
ATOM 2643 N N . PRO A 1 339 ? 20.146 7.846 -10.512 1.00 67.06 339 PRO A N 1
ATOM 2644 C CA . PRO A 1 339 ? 20.280 7.527 -9.082 1.00 67.06 339 PRO A CA 1
ATOM 2645 C C . PRO A 1 339 ? 19.423 6.351 -8.591 1.00 67.06 339 PRO A C 1
ATOM 2647 O O . PRO A 1 339 ? 19.768 5.704 -7.607 1.00 67.06 339 PRO A O 1
ATOM 2650 N N . SER A 1 340 ? 18.288 6.083 -9.244 1.00 64.94 340 SER A N 1
ATOM 2651 C CA . SER A 1 340 ? 17.332 5.026 -8.876 1.00 64.94 340 SER A CA 1
ATOM 2652 C C . SER A 1 340 ? 17.678 3.643 -9.447 1.00 64.94 340 SER A C 1
ATOM 2654 O O . SER A 1 340 ? 17.042 2.650 -9.092 1.00 64.94 340 SER A O 1
ATOM 2656 N N . GLN A 1 341 ? 18.699 3.559 -10.304 1.00 77.56 341 GLN A N 1
ATOM 2657 C CA . GLN A 1 341 ? 19.135 2.336 -10.981 1.00 77.56 341 GLN A CA 1
ATOM 2658 C C . GLN A 1 341 ? 19.606 1.214 -10.025 1.00 77.56 341 GLN A C 1
ATOM 2660 O O . GLN A 1 341 ? 19.202 0.061 -10.234 1.00 77.56 341 GLN A O 1
ATOM 2665 N N . PRO A 1 342 ? 20.368 1.493 -8.943 1.00 77.56 342 PRO A N 1
ATOM 2666 C CA . PRO A 1 342 ? 20.843 0.442 -8.040 1.00 77.56 342 PRO A CA 1
ATOM 2667 C C . PRO A 1 342 ? 19.699 -0.302 -7.343 1.00 77.56 342 PRO A C 1
ATOM 2669 O O . PRO A 1 342 ? 19.786 -1.503 -7.105 1.00 77.56 342 PRO A O 1
ATOM 2672 N N . LEU A 1 343 ? 18.592 0.393 -7.065 1.00 83.69 343 LEU A N 1
ATOM 2673 C CA . LEU A 1 343 ? 17.417 -0.221 -6.455 1.00 83.69 343 LEU A CA 1
ATOM 2674 C C . LEU A 1 343 ? 16.722 -1.180 -7.431 1.00 83.69 343 LEU A C 1
ATOM 2676 O O . LEU A 1 343 ? 16.427 -2.314 -7.065 1.00 83.69 343 LEU A O 1
ATOM 2680 N N . LEU A 1 344 ? 16.518 -0.757 -8.685 1.00 87.69 344 LEU A N 1
ATOM 2681 C CA . LEU A 1 344 ? 15.901 -1.603 -9.710 1.00 87.69 344 LEU A CA 1
ATOM 2682 C C . LEU A 1 344 ? 16.721 -2.877 -9.959 1.00 87.69 344 LEU A C 1
ATOM 2684 O O . LEU A 1 344 ? 16.158 -3.965 -10.037 1.00 87.69 344 LEU A O 1
ATOM 2688 N N . SER A 1 345 ? 18.047 -2.759 -10.069 1.00 88.56 345 SER A N 1
ATOM 2689 C CA . SER A 1 345 ? 18.921 -3.924 -10.271 1.00 88.56 345 SER A CA 1
ATOM 2690 C C . SER A 1 345 ? 18.859 -4.919 -9.105 1.00 88.56 345 SER A C 1
ATOM 2692 O O . SER A 1 345 ? 18.758 -6.122 -9.343 1.00 88.56 345 SER A O 1
ATOM 2694 N N . SER A 1 346 ? 18.844 -4.433 -7.859 1.00 90.44 346 SER A N 1
ATOM 2695 C CA . SER A 1 346 ? 18.684 -5.277 -6.669 1.00 90.44 346 SER A CA 1
ATOM 2696 C C . SER A 1 346 ? 17.350 -6.031 -6.672 1.00 90.44 346 SER A C 1
ATOM 2698 O O . SER A 1 346 ? 17.318 -7.235 -6.420 1.00 90.44 346 SER A O 1
ATOM 2700 N N . GLU A 1 347 ? 16.251 -5.351 -7.002 1.00 92.75 347 GLU A N 1
ATOM 2701 C CA . GLU A 1 347 ? 14.919 -5.966 -7.056 1.00 92.75 347 GLU A CA 1
ATOM 2702 C C . GLU A 1 347 ? 14.790 -6.987 -8.195 1.00 92.75 347 GLU A C 1
ATOM 2704 O O . GLU A 1 347 ? 14.216 -8.059 -7.997 1.00 92.75 347 GLU A O 1
ATOM 2709 N N . ILE A 1 348 ? 15.385 -6.710 -9.363 1.00 93.88 348 ILE A N 1
ATOM 2710 C CA . ILE A 1 348 ? 15.472 -7.666 -10.480 1.00 93.88 348 ILE A CA 1
ATOM 2711 C C . ILE A 1 348 ? 16.158 -8.958 -10.030 1.00 93.88 348 ILE A C 1
ATOM 2713 O O . ILE A 1 348 ? 15.646 -10.050 -10.284 1.00 93.88 348 ILE A O 1
ATOM 2717 N N . LEU A 1 349 ? 17.311 -8.843 -9.367 1.00 92.56 349 LEU A N 1
ATOM 2718 C CA . LEU A 1 349 ? 18.069 -10.000 -8.895 1.00 92.56 349 LEU A CA 1
ATOM 2719 C C . LEU A 1 349 ? 17.284 -10.787 -7.845 1.00 92.56 349 LEU A C 1
ATOM 2721 O O . LEU A 1 349 ? 17.184 -12.007 -7.953 1.00 92.56 349 LEU A O 1
ATOM 2725 N N . ASN A 1 350 ? 16.683 -10.093 -6.876 1.00 93.44 350 ASN A N 1
ATOM 2726 C CA . ASN A 1 350 ? 15.867 -10.704 -5.829 1.00 93.44 350 ASN A CA 1
ATOM 2727 C C . ASN A 1 350 ? 14.709 -11.520 -6.426 1.00 93.44 350 ASN A C 1
ATOM 2729 O O . ASN A 1 350 ? 14.578 -12.711 -6.141 1.00 93.44 350 ASN A O 1
ATOM 2733 N N . LEU A 1 351 ? 13.927 -10.914 -7.328 1.00 94.19 351 LEU A N 1
ATOM 2734 C CA . LEU A 1 351 ? 12.827 -11.606 -7.997 1.00 94.19 351 LEU A CA 1
ATOM 2735 C C . LEU A 1 351 ? 13.319 -12.800 -8.831 1.00 94.19 351 LEU A C 1
ATOM 2737 O O . LEU A 1 351 ? 12.704 -13.864 -8.795 1.00 94.19 351 LEU A O 1
ATOM 2741 N N . SER A 1 352 ? 14.431 -12.643 -9.553 1.00 93.62 352 SER A N 1
ATOM 2742 C CA . SER A 1 352 ? 14.991 -13.704 -10.401 1.00 93.62 352 SER A CA 1
ATOM 2743 C C . SER A 1 352 ? 15.417 -14.924 -9.584 1.00 93.62 352 SER A C 1
ATOM 2745 O O . SER A 1 352 ? 15.026 -16.043 -9.914 1.00 93.62 352 SER A O 1
ATOM 2747 N N . CYS A 1 353 ? 16.177 -14.720 -8.500 1.00 92.88 353 CYS A N 1
ATOM 2748 C CA . CYS A 1 353 ? 16.584 -15.800 -7.597 1.00 92.88 353 CYS A CA 1
ATOM 2749 C C . CYS A 1 353 ? 15.364 -16.509 -7.015 1.00 92.88 353 CYS A C 1
ATOM 2751 O O . CYS A 1 353 ? 15.265 -17.730 -7.060 1.00 92.88 353 CYS A O 1
ATOM 2753 N N . ARG A 1 354 ? 14.381 -15.734 -6.561 1.00 91.25 354 ARG A N 1
ATOM 2754 C CA . ARG A 1 354 ? 13.171 -16.286 -5.970 1.00 91.25 354 ARG A CA 1
ATOM 2755 C C . ARG A 1 354 ? 12.350 -17.127 -6.941 1.00 91.25 354 ARG A C 1
ATOM 2757 O O . ARG A 1 354 ? 11.817 -18.158 -6.545 1.00 91.25 354 ARG A O 1
ATOM 2764 N N . LEU A 1 355 ? 12.204 -16.689 -8.191 1.00 91.94 355 LEU A N 1
ATOM 2765 C CA . LEU A 1 355 ? 11.526 -17.494 -9.206 1.00 91.94 355 LEU A CA 1
ATOM 2766 C C . LEU A 1 355 ? 12.257 -18.821 -9.411 1.00 91.94 355 LEU A C 1
ATOM 2768 O O . LEU A 1 355 ? 11.614 -19.863 -9.473 1.00 91.94 355 LEU A O 1
ATOM 2772 N N . ILE A 1 356 ? 13.589 -18.807 -9.459 1.00 90.56 356 ILE A N 1
ATOM 2773 C CA . ILE A 1 356 ? 14.374 -20.042 -9.559 1.00 90.56 356 ILE A CA 1
ATOM 2774 C C . ILE A 1 356 ? 14.103 -20.954 -8.355 1.00 90.56 356 ILE A C 1
ATOM 2776 O O . ILE A 1 356 ? 13.817 -22.133 -8.560 1.00 90.56 356 ILE A O 1
ATOM 2780 N N . ASP A 1 357 ? 14.122 -20.416 -7.134 1.00 89.75 357 ASP A N 1
ATOM 2781 C CA . ASP A 1 357 ? 13.896 -21.183 -5.904 1.00 89.75 357 ASP A CA 1
ATOM 2782 C C . ASP A 1 357 ? 12.494 -21.815 -5.879 1.00 89.75 357 ASP A C 1
ATOM 2784 O O . ASP A 1 357 ? 12.362 -23.032 -5.761 1.00 89.75 357 ASP A O 1
ATOM 2788 N N . VAL A 1 358 ? 11.444 -21.013 -6.099 1.00 87.38 358 VAL A N 1
ATOM 2789 C CA . VAL A 1 358 ? 10.047 -21.485 -6.090 1.00 87.38 358 VAL A CA 1
ATOM 2790 C C . VAL A 1 358 ? 9.829 -22.594 -7.119 1.00 87.38 358 VAL A C 1
ATOM 2792 O O . VAL A 1 358 ? 9.244 -23.630 -6.809 1.00 87.38 358 VAL A O 1
ATOM 2795 N N . TYR A 1 359 ? 10.303 -22.412 -8.353 1.00 83.38 359 TYR A N 1
ATOM 2796 C CA . TYR A 1 359 ? 10.100 -23.412 -9.403 1.00 83.38 359 TYR A CA 1
ATOM 2797 C C . TYR A 1 359 ? 11.003 -24.643 -9.239 1.00 83.38 359 TYR A C 1
ATOM 2799 O O . TYR A 1 359 ? 10.614 -25.740 -9.647 1.00 83.38 359 TYR A O 1
ATOM 2807 N N . SER A 1 360 ? 12.176 -24.492 -8.617 1.00 84.25 360 SER A N 1
ATOM 2808 C CA . SER A 1 360 ? 13.023 -25.617 -8.213 1.00 84.25 360 SER A CA 1
ATOM 2809 C C . SER A 1 360 ? 12.316 -26.487 -7.171 1.00 84.25 360 SER A C 1
ATOM 2811 O O . SER A 1 360 ? 12.229 -27.704 -7.353 1.00 84.25 360 SER A O 1
ATOM 2813 N N . ASP A 1 361 ? 11.739 -25.877 -6.135 1.00 82.94 361 ASP A N 1
ATOM 2814 C CA . ASP A 1 361 ? 11.011 -26.586 -5.076 1.00 82.94 361 ASP A CA 1
ATOM 2815 C C . ASP A 1 361 ? 9.797 -27.344 -5.636 1.00 82.94 361 ASP A C 1
ATOM 2817 O O . ASP A 1 361 ? 9.585 -28.521 -5.333 1.00 82.94 361 ASP A O 1
ATOM 2821 N N . LEU A 1 362 ? 9.033 -26.716 -6.537 1.00 79.25 362 LEU A N 1
ATOM 2822 C CA . LEU A 1 362 ? 7.888 -27.357 -7.197 1.00 79.25 362 LEU A CA 1
ATOM 2823 C C . LEU A 1 362 ? 8.286 -28.553 -8.066 1.00 79.25 362 LEU A C 1
ATOM 2825 O O . LEU A 1 362 ? 7.530 -29.524 -8.168 1.00 79.25 362 LEU A O 1
ATOM 2829 N N . ARG A 1 363 ? 9.463 -28.503 -8.699 1.00 72.69 363 ARG A N 1
ATOM 2830 C CA . ARG A 1 363 ? 9.982 -29.624 -9.487 1.00 72.69 363 ARG A CA 1
ATOM 2831 C C . ARG A 1 363 ? 10.339 -30.810 -8.595 1.00 72.69 363 ARG A C 1
ATOM 2833 O O . ARG A 1 363 ? 9.950 -31.928 -8.916 1.00 72.69 363 ARG A O 1
ATOM 2840 N N . GLN A 1 364 ? 11.004 -30.565 -7.466 1.00 66.50 364 GLN A N 1
ATOM 2841 C CA . GLN A 1 364 ? 11.371 -31.622 -6.516 1.00 66.50 364 GLN A CA 1
ATOM 2842 C C . GLN A 1 364 ? 10.138 -32.344 -5.958 1.00 66.50 364 GLN A C 1
ATOM 2844 O O . GLN A 1 364 ? 10.152 -33.561 -5.807 1.00 66.50 364 GLN A O 1
ATOM 2849 N N . ILE A 1 365 ? 9.041 -31.621 -5.717 1.00 61.16 365 ILE A N 1
ATOM 2850 C CA . ILE A 1 365 ? 7.778 -32.221 -5.261 1.00 61.16 365 ILE A CA 1
ATOM 2851 C C . ILE A 1 365 ? 7.188 -33.161 -6.325 1.00 61.16 365 ILE A C 1
ATOM 2853 O O . ILE A 1 365 ? 6.664 -34.217 -5.981 1.00 61.16 365 ILE A O 1
ATOM 2857 N N . ARG A 1 366 ? 7.301 -32.811 -7.613 1.00 59.09 366 ARG A N 1
ATOM 2858 C CA . ARG A 1 366 ? 6.756 -33.607 -8.725 1.00 59.09 366 ARG A CA 1
ATOM 2859 C C . ARG A 1 366 ? 7.544 -34.896 -8.985 1.00 59.09 366 ARG A C 1
ATOM 2861 O O . ARG A 1 366 ? 6.957 -35.868 -9.439 1.00 59.09 366 ARG A O 1
ATOM 2868 N N . ASP A 1 367 ? 8.837 -34.912 -8.669 1.00 52.50 367 ASP A N 1
ATOM 2869 C CA . ASP A 1 367 ? 9.704 -36.092 -8.808 1.00 52.50 367 ASP A CA 1
ATOM 2870 C C . ASP A 1 367 ? 9.570 -37.081 -7.617 1.00 52.50 367 ASP A C 1
ATOM 2872 O O . ASP A 1 367 ? 10.184 -38.150 -7.616 1.00 52.50 367 ASP A O 1
ATOM 2876 N N . HIS A 1 368 ? 8.760 -36.745 -6.601 1.00 47.03 368 HIS A N 1
ATOM 2877 C CA . HIS A 1 368 ? 8.532 -37.544 -5.385 1.00 47.03 368 HIS A CA 1
ATOM 2878 C C . HIS A 1 368 ? 7.082 -38.031 -5.188 1.00 47.03 368 HIS A C 1
ATOM 2880 O O . HIS A 1 368 ? 6.788 -38.678 -4.179 1.00 47.03 368 HIS A O 1
ATOM 2886 N N . THR A 1 369 ? 6.195 -37.756 -6.144 1.00 41.94 369 THR A N 1
ATOM 2887 C CA . THR A 1 369 ? 4.828 -38.303 -6.253 1.00 41.94 369 THR A CA 1
ATOM 2888 C C . THR A 1 369 ? 4.738 -39.248 -7.432 1.00 41.94 369 THR A C 1
ATOM 2890 O O . THR A 1 369 ? 4.094 -40.311 -7.284 1.00 41.94 369 THR A O 1
#

pLDDT: mean 73.25, std 17.5, range [25.88, 94.88]

Foldseek 3Di:
DLVLLVLLLCLLVPVQPPDPVSVVSLVVLLVPLQVLLVCLLVDCPPPCSLVCCLVRPLLSLLLSLLSLVVDDPDPPDPSSVRNNVSSLSNLCSSQCHPVQLVVLLPDDACPVVVPPVPDDDPDPDDPPDRSVVSNLVSLVVCVVVPSLSSLLSVLVSLLSSLVSLCVVVVHDPDPDDDDDDDDDDPPVVLSSLLSSLSNLLSSLPQLVVLVVLLPPPDACLVCLQVLLSSLSSLLSSLVSCLSSVSADPVSCPPVNPSLVSLLSSVVSLLSVLVSLVVGDNDDPPAPSLQSSLSSLLSSLSNVVSSCSRPVCSCPPCVVSVVVSLVVSVVSLVVPVVDPSSVSSVVSSVVSVVSVVVVVVVVVVVVVVD

Radius of gyration: 22.18 Å; chai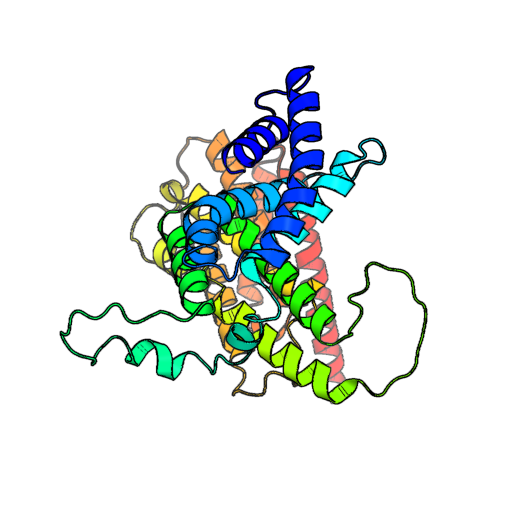ns: 1; bounding box: 61×65×55 Å

Secondary structure (DSSP, 8-state):
-HHHHHHHHHHHTTTTTT-HHHHHHHHHHHHHHHHHHHHHHHHTTSTTHHHHHIIIIIHHHHHHHHHHHHS---TT-HHHHHHHHHHHHHHHHHH--HHHHHHHHT---GGGTTTTTSS-----------HHHHHHHHHHHHHHTT-HHHHHTHHHHHHHHHHHHHHHTT----SS---------HHHHHHHHHHHHHHHHHH--HHHHHHHHHHS-S-HHHHHHHHHHHHHHHHHHHHHHHHTT---GGG-TTTTHHHHHHHHHHHHHHHHHHHHHH----S-HHHHHHHHHHHHHHHHHHHHHHHHH-GGGTTTTHHHHHHHHHHHHHHHHHTTTSTTHHHHHHHHHHHHHHHHHHHHHHHHHHTT-